Protein AF-K1TKN2-F1 (afdb_monomer_lite)

Structure (mmCIF, N/CA/C/O backbone):
data_AF-K1TKN2-F1
#
_entry.id   AF-K1TKN2-F1
#
loop_
_atom_site.group_PDB
_atom_site.id
_atom_site.type_symbol
_atom_site.label_atom_id
_atom_site.label_alt_id
_atom_site.label_comp_id
_atom_site.label_asym_id
_atom_site.label_entity_id
_atom_site.label_seq_id
_atom_site.pdbx_PDB_ins_code
_atom_site.Cartn_x
_atom_site.Cartn_y
_atom_site.Cartn_z
_atom_site.occupancy
_atom_site.B_iso_or_equiv
_atom_site.auth_seq_id
_atom_site.auth_comp_id
_atom_site.auth_asym_id
_atom_site.auth_atom_id
_atom_site.pdbx_PDB_model_num
ATOM 1 N N . PRO A 1 1 ? -56.686 16.208 66.090 1.00 61.53 1 PRO A N 1
ATOM 2 C CA . PRO A 1 1 ? -55.422 15.540 66.493 1.00 61.53 1 PRO A CA 1
ATOM 3 C C . PRO A 1 1 ? -54.968 14.486 65.478 1.00 61.53 1 PRO A C 1
ATOM 5 O O . PRO A 1 1 ? -53.789 14.459 65.157 1.00 61.53 1 PRO A O 1
ATOM 8 N N . ASP A 1 2 ? -55.899 13.699 64.924 1.00 61.03 2 ASP A N 1
ATOM 9 C CA . ASP A 1 2 ? -55.578 12.602 63.990 1.00 61.03 2 ASP A CA 1
ATOM 10 C C . ASP A 1 2 ? -55.037 13.052 62.621 1.00 61.03 2 ASP A C 1
ATOM 12 O O . ASP A 1 2 ? -54.181 12.380 62.057 1.00 61.03 2 ASP A O 1
ATOM 16 N N . TYR A 1 3 ? -55.431 14.235 62.135 1.00 66.44 3 TYR A N 1
ATOM 17 C CA . TYR A 1 3 ? -54.947 14.789 60.859 1.00 66.44 3 TYR A CA 1
ATOM 18 C C . TYR A 1 3 ? -53.420 14.979 60.816 1.00 66.44 3 TYR A C 1
ATOM 20 O O . TYR A 1 3 ? -52.796 14.773 59.785 1.00 66.44 3 TYR A O 1
ATOM 28 N N . ILE A 1 4 ? -52.796 15.314 61.952 1.00 65.19 4 ILE A N 1
ATOM 29 C CA . ILE A 1 4 ? -51.336 15.502 62.038 1.00 65.19 4 ILE A CA 1
ATOM 30 C C . ILE A 1 4 ? -50.602 14.152 61.955 1.00 65.19 4 ILE A C 1
ATOM 32 O O . ILE A 1 4 ? -49.463 14.087 61.503 1.00 65.19 4 ILE A O 1
ATOM 36 N N . ILE A 1 5 ? -51.253 13.063 62.374 1.00 68.69 5 ILE A N 1
ATOM 37 C CA . ILE A 1 5 ? -50.668 11.719 62.388 1.00 68.69 5 ILE A CA 1
ATOM 38 C C . ILE A 1 5 ? -50.744 11.078 60.993 1.00 68.69 5 ILE A C 1
ATOM 40 O O . ILE A 1 5 ? -49.803 10.393 60.596 1.00 68.69 5 ILE A O 1
ATOM 44 N N . GLU A 1 6 ? -51.821 11.312 60.237 1.00 70.62 6 GLU A N 1
ATOM 45 C CA . GLU A 1 6 ? -51.927 10.865 58.837 1.00 70.62 6 GLU A CA 1
ATOM 46 C C . GLU A 1 6 ? -50.955 11.603 57.911 1.00 70.62 6 GLU A C 1
ATOM 48 O O . GLU A 1 6 ? -50.269 10.962 57.115 1.00 70.62 6 GLU A O 1
ATOM 53 N N . ASP A 1 7 ? -50.836 12.923 58.063 1.00 70.75 7 ASP A N 1
ATOM 54 C CA . ASP A 1 7 ? -49.939 13.751 57.251 1.00 70.75 7 ASP A CA 1
ATOM 55 C C . ASP A 1 7 ? -48.469 13.342 57.465 1.00 70.75 7 ASP A C 1
ATOM 57 O O . ASP A 1 7 ? -47.728 13.103 56.510 1.00 70.75 7 ASP A O 1
ATOM 61 N N . ALA A 1 8 ? -48.084 13.115 58.729 1.00 69.06 8 ALA A N 1
ATOM 62 C CA . ALA A 1 8 ? -46.763 12.607 59.093 1.00 69.06 8 ALA A CA 1
ATOM 63 C C . ALA A 1 8 ? -46.489 11.190 58.556 1.00 69.06 8 ALA A C 1
ATOM 65 O O . ALA A 1 8 ? -45.356 10.888 58.194 1.00 69.06 8 ALA A O 1
ATOM 66 N N . LYS A 1 9 ? -47.505 10.320 58.470 1.00 68.62 9 LYS A N 1
ATOM 67 C CA . LYS A 1 9 ? -47.361 8.989 57.858 1.00 68.62 9 LYS A CA 1
ATOM 68 C C . LYS A 1 9 ? -47.109 9.070 56.354 1.00 68.62 9 LYS A C 1
ATOM 70 O O . LYS A 1 9 ? -46.246 8.353 55.863 1.00 68.62 9 LYS A O 1
ATOM 75 N N . SER A 1 10 ? -47.825 9.946 55.646 1.00 71.88 10 SER A N 1
ATOM 76 C CA . SER A 1 10 ? -47.673 10.089 54.192 1.00 71.88 10 SER A CA 1
ATOM 77 C C . SER A 1 10 ? -46.299 10.641 53.797 1.00 71.88 10 SER A C 1
ATOM 79 O O . SER A 1 10 ? -45.695 10.164 52.840 1.00 71.88 10 SER A O 1
ATOM 81 N N . HIS A 1 11 ? -45.768 11.583 54.585 1.00 69.50 11 HIS A N 1
ATOM 82 C CA . HIS A 1 11 ? -44.435 12.143 54.377 1.00 69.50 11 HIS A CA 1
ATOM 83 C C . HIS A 1 11 ? -43.318 11.133 54.667 1.00 69.50 11 HIS A C 1
ATOM 85 O O . HIS A 1 11 ? -42.327 11.087 53.945 1.00 69.50 11 HIS A O 1
ATOM 91 N N . ILE A 1 12 ? -43.493 10.278 55.680 1.00 69.88 12 ILE A N 1
ATOM 92 C CA . ILE A 1 12 ? -42.533 9.206 55.973 1.00 69.88 12 ILE A CA 1
ATOM 93 C C . ILE A 1 12 ? -42.505 8.164 54.846 1.00 69.88 12 ILE A C 1
ATOM 95 O O . ILE A 1 12 ? -41.420 7.727 54.474 1.00 69.88 12 ILE A O 1
ATOM 99 N N . ASP A 1 13 ? -43.655 7.792 54.275 1.00 72.88 13 ASP A N 1
ATOM 100 C CA . ASP A 1 13 ? -43.698 6.871 53.129 1.00 72.88 13 ASP A CA 1
ATOM 101 C C . ASP A 1 13 ? -43.051 7.486 51.873 1.00 72.88 13 ASP A C 1
ATOM 103 O O . ASP A 1 13 ? -42.296 6.796 51.186 1.00 72.88 13 ASP A O 1
ATOM 107 N N . SER A 1 14 ? -43.258 8.784 51.601 1.00 75.50 14 SER A N 1
ATOM 108 C CA . SER A 1 14 ? -42.642 9.445 50.438 1.00 75.50 14 SER A CA 1
ATOM 109 C C . SER A 1 14 ? -41.122 9.565 50.544 1.00 75.50 14 SER A C 1
ATOM 111 O O . SER A 1 14 ? -40.418 9.393 49.551 1.00 75.50 14 SER A O 1
ATOM 113 N N . ASP A 1 15 ? -40.601 9.851 51.739 1.00 75.31 15 ASP A N 1
ATOM 114 C CA . ASP A 1 15 ? -39.156 9.963 51.966 1.00 75.31 15 ASP A CA 1
ATOM 115 C C . ASP A 1 15 ? -38.463 8.595 51.838 1.00 75.31 15 ASP A C 1
ATOM 117 O O . ASP A 1 15 ? -37.335 8.500 51.348 1.00 75.31 15 ASP A O 1
ATOM 121 N N . ASN A 1 16 ? -39.155 7.522 52.229 1.00 76.75 16 ASN A N 1
ATOM 122 C CA . ASN A 1 16 ? -38.663 6.155 52.086 1.00 76.75 16 ASN A CA 1
ATOM 123 C C . ASN A 1 16 ? -38.612 5.723 50.609 1.00 76.75 16 ASN A C 1
ATOM 125 O O . ASN A 1 16 ? -37.642 5.101 50.183 1.00 76.75 16 ASN A O 1
ATOM 129 N N . GLU A 1 17 ? -39.618 6.095 49.814 1.00 78.75 17 GLU A N 1
ATOM 130 C CA . GLU A 1 17 ? -39.660 5.818 48.372 1.00 78.75 17 GLU A CA 1
ATOM 131 C C . GLU A 1 17 ? -38.524 6.541 47.623 1.00 78.75 17 GLU A C 1
ATOM 133 O O . GLU A 1 17 ? -37.816 5.932 46.821 1.00 78.75 17 GLU A O 1
ATOM 138 N N . GLN A 1 18 ? -38.253 7.806 47.970 1.00 82.38 18 GLN A N 1
ATOM 139 C CA . GLN A 1 18 ? -37.122 8.559 47.411 1.00 82.38 18 GLN A CA 1
ATOM 140 C C . GLN A 1 18 ? -35.762 7.948 47.770 1.00 82.38 18 GLN A C 1
ATOM 142 O O . GLN A 1 18 ? -34.833 7.977 46.958 1.00 82.38 18 GLN A O 1
ATOM 147 N N . PHE A 1 19 ? -35.620 7.394 48.975 1.00 84.31 19 PHE A N 1
ATOM 148 C CA . PHE A 1 19 ? -34.383 6.735 49.389 1.00 84.31 19 PHE A CA 1
ATOM 149 C C . PHE A 1 19 ? -34.128 5.449 48.593 1.00 84.31 19 PHE A C 1
ATOM 151 O O . PHE A 1 19 ? -33.010 5.231 48.120 1.00 84.31 19 PHE A O 1
ATOM 158 N N . GLU A 1 20 ? -35.162 4.631 48.390 1.00 85.81 20 GLU A N 1
ATOM 159 C CA . GLU A 1 20 ? -35.086 3.416 47.573 1.00 85.81 20 GLU A CA 1
ATOM 160 C C . GLU A 1 20 ? -34.768 3.730 46.102 1.00 85.81 20 GLU A C 1
ATOM 162 O O . GLU A 1 20 ? -33.958 3.035 45.482 1.00 85.81 20 GLU A O 1
ATOM 167 N N . ASP A 1 21 ? -35.317 4.817 45.553 1.00 87.75 21 ASP A N 1
ATOM 168 C CA . ASP A 1 21 ? -35.015 5.267 44.190 1.00 87.75 21 ASP A CA 1
ATOM 169 C C . ASP A 1 21 ? -33.539 5.645 44.012 1.00 87.75 21 ASP A C 1
ATOM 171 O O . ASP A 1 21 ? -32.894 5.205 43.051 1.00 87.75 21 ASP A O 1
ATOM 175 N N . VAL A 1 22 ? -32.974 6.398 44.961 1.00 90.06 22 VAL A N 1
ATOM 176 C CA . VAL A 1 22 ? -31.548 6.765 44.957 1.00 90.06 22 VAL A CA 1
ATOM 177 C C . VAL A 1 22 ? -30.671 5.523 45.109 1.00 90.06 22 VAL A C 1
ATOM 179 O O . VAL A 1 22 ? -29.671 5.379 44.400 1.00 90.06 22 VAL A O 1
ATOM 182 N N . LEU A 1 23 ? -31.047 4.592 45.988 1.00 90.56 23 LEU A N 1
ATOM 183 C CA . LEU A 1 23 ? -30.315 3.343 46.187 1.00 90.56 23 LEU A CA 1
ATOM 184 C C . LEU A 1 23 ? -30.322 2.483 44.913 1.00 90.56 23 LEU A C 1
ATOM 186 O O . LEU A 1 23 ? -29.286 1.960 44.496 1.00 90.56 23 LEU A O 1
ATOM 190 N N . SER A 1 24 ? -31.479 2.395 44.253 1.00 92.31 24 SER A N 1
ATOM 191 C CA . SER A 1 24 ? -31.660 1.694 42.983 1.00 92.31 24 SER A CA 1
ATOM 192 C C . SER A 1 24 ? -30.841 2.334 41.862 1.00 92.31 24 SER A C 1
ATOM 194 O O . SER A 1 24 ? -30.243 1.635 41.042 1.00 92.31 24 SER A O 1
ATOM 196 N N . GLU A 1 25 ? -30.764 3.665 41.818 1.00 93.12 25 GLU A N 1
ATOM 197 C CA . GLU A 1 25 ? -29.956 4.379 40.835 1.00 93.12 25 GLU A CA 1
ATOM 198 C C . GLU A 1 25 ? -28.455 4.161 41.043 1.00 93.12 25 GLU A C 1
ATOM 200 O O . GLU A 1 25 ? -27.750 3.889 40.071 1.00 93.12 25 GLU A O 1
ATOM 205 N N . ILE A 1 26 ? -27.974 4.181 42.288 1.00 94.06 26 ILE A N 1
ATOM 206 C CA . ILE A 1 26 ? -26.568 3.896 42.608 1.00 94.06 26 ILE A CA 1
ATOM 207 C C . ILE A 1 26 ? -26.201 2.463 42.213 1.00 94.06 26 ILE A C 1
ATOM 209 O O . ILE A 1 26 ? -25.150 2.247 41.607 1.00 94.06 26 ILE A O 1
ATOM 213 N N . GLU A 1 27 ? -27.062 1.485 42.495 1.00 93.44 27 GLU A N 1
ATOM 214 C CA . GLU A 1 27 ? -26.805 0.093 42.117 1.00 93.44 27 GLU A CA 1
ATOM 215 C C . GLU A 1 27 ? -26.809 -0.082 40.591 1.00 93.44 27 GLU A C 1
ATOM 217 O O . GLU A 1 27 ? -25.906 -0.705 40.027 1.00 93.44 27 GLU A O 1
ATOM 222 N N . ARG A 1 28 ? -27.758 0.552 39.886 1.00 94.94 28 ARG A N 1
ATOM 223 C CA . ARG A 1 28 ? -27.767 0.589 38.414 1.00 94.94 28 ARG A CA 1
ATOM 224 C C . ARG A 1 28 ? -26.484 1.203 37.857 1.00 94.94 28 ARG A C 1
ATOM 226 O O . ARG A 1 28 ? -25.890 0.632 36.941 1.00 94.94 28 ARG A O 1
ATOM 233 N N . GLN A 1 29 ? -26.036 2.331 38.408 1.00 95.31 29 GLN A N 1
ATOM 234 C CA . GLN A 1 29 ? -24.795 2.988 37.997 1.00 95.31 29 GLN A CA 1
ATOM 235 C C . GLN A 1 29 ? -23.573 2.112 38.276 1.00 95.31 29 GLN A C 1
ATOM 237 O O . GLN A 1 29 ? -22.703 2.000 37.416 1.00 95.31 29 GLN A O 1
ATOM 242 N N . ARG A 1 30 ? -23.515 1.438 39.429 1.00 95.94 30 ARG A N 1
ATOM 243 C CA . ARG A 1 30 ? -22.426 0.518 39.774 1.00 95.94 30 ARG A CA 1
ATOM 244 C C . ARG A 1 30 ? -22.320 -0.624 38.767 1.00 95.94 30 ARG A C 1
ATOM 246 O O . ARG A 1 30 ? -21.237 -0.851 38.231 1.00 95.94 30 ARG A O 1
ATOM 253 N N . ILE A 1 31 ? -23.437 -1.290 38.473 1.00 95.69 31 ILE A N 1
ATOM 254 C CA . ILE A 1 31 ? -23.494 -2.382 37.490 1.00 95.69 31 ILE A CA 1
ATOM 255 C C . ILE A 1 31 ? -23.092 -1.874 36.099 1.00 95.69 31 ILE A C 1
ATOM 257 O O . ILE A 1 31 ? -22.377 -2.563 35.369 1.00 95.69 31 ILE A O 1
ATOM 261 N N . GLN A 1 32 ? -23.529 -0.670 35.722 1.00 96.50 32 GLN A N 1
ATOM 262 C CA . GLN A 1 32 ? -23.166 -0.071 34.441 1.00 96.50 32 GLN A CA 1
ATOM 263 C C . GLN A 1 32 ? -21.663 0.216 34.358 1.00 96.50 32 GLN A C 1
ATOM 265 O O . GLN A 1 32 ? -21.030 -0.155 33.374 1.00 96.50 32 GLN A O 1
ATOM 270 N N . ILE A 1 33 ? -21.075 0.799 35.405 1.00 96.44 33 ILE A N 1
ATOM 271 C CA . ILE A 1 33 ? -19.637 1.080 35.475 1.00 96.44 33 ILE A CA 1
ATOM 272 C C . ILE A 1 33 ? -18.827 -0.213 35.369 1.00 96.44 33 ILE A C 1
ATOM 274 O O . ILE A 1 33 ? -17.816 -0.237 34.672 1.00 96.44 33 ILE A O 1
ATOM 278 N N . GLU A 1 34 ? -19.257 -1.292 36.021 1.00 95.50 34 GLU A N 1
ATOM 279 C CA . GLU A 1 34 ? -18.574 -2.588 35.947 1.00 95.50 34 GLU A CA 1
ATOM 280 C C . GLU A 1 34 ? -18.580 -3.153 34.518 1.00 95.50 34 GLU A C 1
ATOM 282 O O . GLU A 1 34 ? -17.531 -3.534 33.990 1.00 95.50 34 GLU A O 1
ATOM 287 N N . LYS A 1 35 ? -19.736 -3.108 33.842 1.00 96.62 35 LYS A N 1
ATOM 288 C CA . LYS A 1 35 ? -19.863 -3.511 32.430 1.00 96.62 35 LYS A CA 1
ATOM 289 C C . LYS A 1 35 ? -19.042 -2.629 31.495 1.00 96.62 35 LYS A C 1
ATOM 291 O O . LYS A 1 35 ? -18.411 -3.128 30.559 1.00 96.62 35 LYS A O 1
ATOM 296 N N . ASP A 1 36 ? -19.029 -1.324 31.740 1.00 96.12 36 ASP A N 1
ATOM 297 C CA . ASP A 1 36 ? -18.254 -0.373 30.949 1.00 96.12 36 ASP A CA 1
ATOM 298 C C . ASP A 1 36 ? -16.753 -0.620 31.132 1.00 96.12 36 ASP A C 1
ATOM 300 O O . ASP A 1 36 ? -16.004 -0.605 30.156 1.00 96.12 36 ASP A O 1
ATOM 304 N N . GLN A 1 37 ? -16.298 -0.922 32.351 1.00 96.50 37 GLN A N 1
ATOM 305 C CA . GLN A 1 37 ? -14.903 -1.271 32.624 1.00 96.50 37 GLN A CA 1
ATOM 306 C C . GLN A 1 37 ? -14.476 -2.548 31.896 1.00 96.50 37 GLN A C 1
ATOM 308 O O . GLN A 1 37 ? -13.406 -2.560 31.278 1.00 96.50 37 GLN A O 1
ATOM 313 N N . GLU A 1 38 ? -15.306 -3.592 31.913 1.00 95.94 38 GLU A N 1
ATOM 314 C CA . GLU A 1 38 ? -15.051 -4.828 31.166 1.00 95.94 38 GLU A CA 1
ATOM 315 C C . GLU A 1 38 ? -14.964 -4.550 29.658 1.00 95.94 38 GLU A C 1
ATOM 317 O O . GLU A 1 38 ? -13.996 -4.927 28.990 1.00 95.94 38 GLU A O 1
ATOM 322 N N . THR A 1 39 ? -15.921 -3.788 29.132 1.00 96.44 39 THR A N 1
ATOM 323 C CA . THR A 1 39 ? -15.976 -3.407 27.717 1.00 96.44 39 THR A CA 1
ATOM 324 C C . THR A 1 39 ? -14.751 -2.580 27.306 1.00 96.44 39 THR A C 1
ATOM 326 O O . THR A 1 39 ? -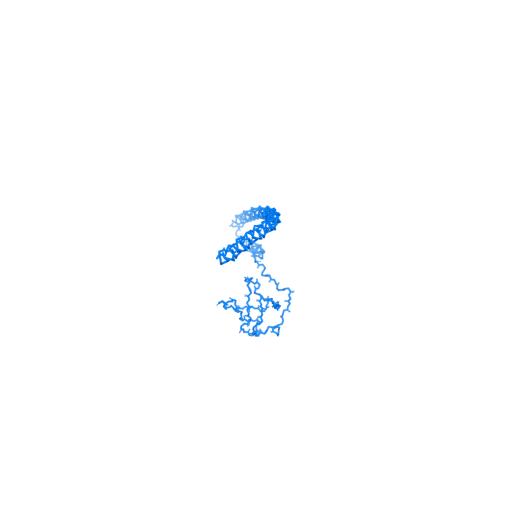14.122 -2.843 26.277 1.00 96.44 39 THR A O 1
ATOM 329 N N . ILE A 1 40 ? -14.338 -1.619 28.136 1.00 96.81 40 ILE A N 1
ATOM 330 C CA . ILE A 1 40 ? -13.132 -0.808 27.925 1.00 96.81 40 ILE A CA 1
ATOM 331 C C . ILE A 1 40 ? -11.877 -1.684 27.947 1.00 96.81 40 ILE A C 1
ATOM 333 O O . ILE A 1 40 ? -10.970 -1.462 27.142 1.00 96.81 40 ILE A O 1
ATOM 337 N N . ALA A 1 41 ? -11.792 -2.670 28.842 1.00 96.62 41 ALA A N 1
ATOM 338 C CA . ALA A 1 41 ? -10.653 -3.581 28.906 1.00 96.62 41 ALA A CA 1
ATOM 339 C C . ALA A 1 41 ? -10.533 -4.417 27.622 1.00 96.62 41 ALA A C 1
ATOM 341 O O . ALA A 1 41 ? -9.444 -4.510 27.041 1.00 96.62 41 ALA A O 1
ATOM 342 N N . VAL A 1 42 ?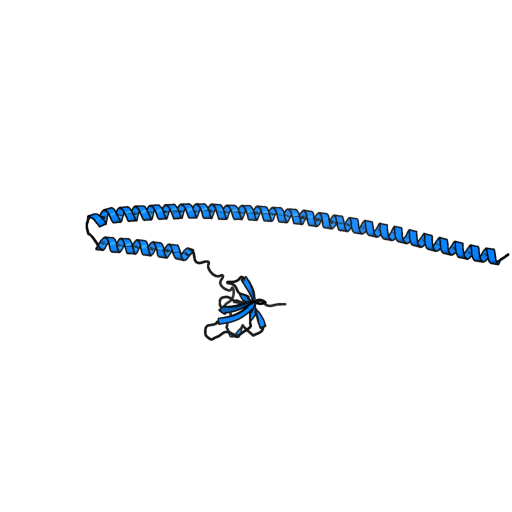 -11.657 -4.943 27.127 1.00 96.94 42 VAL A N 1
ATOM 343 C CA . VAL A 1 42 ? -11.724 -5.674 25.856 1.00 96.94 42 VAL A CA 1
ATOM 344 C C . VAL A 1 42 ? -11.300 -4.775 24.693 1.00 96.94 42 VAL A C 1
ATOM 346 O O . VAL A 1 42 ? -10.407 -5.150 23.928 1.00 96.94 42 VAL A O 1
ATOM 349 N N . TYR A 1 43 ? -11.846 -3.562 24.585 1.00 96.75 43 TYR A N 1
ATOM 350 C CA . TYR A 1 43 ? -11.470 -2.636 23.515 1.00 96.75 43 TYR A CA 1
ATOM 351 C C . TYR A 1 43 ? -10.004 -2.210 23.583 1.00 96.75 43 TYR A C 1
ATOM 353 O O . TYR A 1 43 ? -9.333 -2.178 22.552 1.00 96.75 43 TYR A O 1
ATOM 361 N N . LYS A 1 44 ? -9.454 -1.952 24.774 1.00 97.25 44 LYS A N 1
ATOM 362 C CA . LYS A 1 44 ? -8.020 -1.660 24.936 1.00 97.25 44 LYS A CA 1
ATOM 363 C C . LYS A 1 44 ? -7.151 -2.813 24.437 1.00 97.25 44 LYS A C 1
ATOM 365 O O . LYS A 1 44 ? -6.148 -2.566 23.767 1.00 97.25 44 LYS A O 1
ATOM 370 N N . SER A 1 45 ? -7.536 -4.055 24.729 1.00 96.38 45 SER A N 1
ATOM 371 C CA . SER A 1 45 ? -6.840 -5.245 24.230 1.00 96.38 45 SER A CA 1
ATOM 372 C C . SER A 1 45 ? -6.901 -5.336 22.702 1.00 96.38 45 SER A C 1
ATOM 374 O O . SER A 1 45 ? -5.868 -5.489 22.049 1.00 96.38 45 SER A O 1
ATOM 376 N N . GLN A 1 46 ? -8.084 -5.140 22.113 1.00 96.56 46 GLN A N 1
ATOM 377 C CA . GLN A 1 46 ? -8.266 -5.149 20.659 1.00 96.56 46 GLN A CA 1
ATOM 378 C C . GLN A 1 46 ? -7.450 -4.053 19.966 1.00 96.56 46 GLN A C 1
ATOM 380 O O . GLN A 1 46 ? -6.752 -4.334 18.995 1.00 96.56 46 GLN A O 1
ATOM 385 N N . ILE A 1 47 ? -7.463 -2.825 20.495 1.00 97.00 47 ILE A N 1
ATOM 386 C CA . ILE A 1 47 ? -6.677 -1.701 19.967 1.00 97.00 47 ILE A CA 1
ATOM 387 C C . ILE A 1 47 ? -5.181 -2.009 20.039 1.00 97.00 47 ILE A C 1
ATOM 389 O O . ILE A 1 47 ? -4.449 -1.730 19.091 1.00 97.00 47 ILE A O 1
ATOM 393 N N . LYS A 1 48 ? -4.710 -2.607 21.138 1.00 96.88 48 LYS A N 1
ATOM 394 C CA . LYS A 1 48 ? -3.301 -2.985 21.293 1.00 96.88 48 LYS A CA 1
ATOM 395 C C . LYS A 1 48 ? -2.880 -4.027 20.256 1.00 96.88 48 LYS A C 1
ATOM 397 O O . LYS A 1 48 ? -1.821 -3.873 19.648 1.00 96.88 48 LYS A O 1
ATOM 402 N N . SER A 1 49 ? -3.704 -5.048 20.031 1.00 96.38 49 SER A N 1
ATOM 403 C CA . SER A 1 49 ? -3.462 -6.071 19.006 1.00 96.38 49 SER A CA 1
ATOM 404 C C . SER A 1 49 ? -3.483 -5.472 17.600 1.00 96.38 49 SER A C 1
ATOM 406 O O . SER A 1 49 ? -2.542 -5.668 16.837 1.00 96.38 49 SER A O 1
ATOM 408 N N . LEU A 1 50 ? -4.485 -4.645 17.291 1.00 96.56 50 LEU A N 1
ATOM 409 C CA . LEU A 1 50 ? -4.605 -3.984 15.993 1.00 96.56 50 LEU A CA 1
ATOM 410 C C . LEU A 1 50 ? -3.418 -3.055 15.709 1.00 96.56 50 LEU A C 1
ATOM 412 O O . LEU A 1 50 ? -2.888 -3.049 14.600 1.00 96.56 50 LEU A O 1
ATOM 416 N N . LYS A 1 51 ? -2.970 -2.295 16.715 1.00 97.25 51 LYS A N 1
ATOM 417 C CA . LYS A 1 51 ? -1.791 -1.429 16.606 1.00 97.25 51 LYS A CA 1
ATOM 418 C C . LYS A 1 51 ? -0.534 -2.244 16.305 1.00 97.25 51 LYS A C 1
ATOM 420 O O . LYS A 1 51 ? 0.212 -1.880 15.402 1.00 97.25 51 LYS A O 1
ATOM 425 N N . ARG A 1 52 ? -0.337 -3.369 16.999 1.00 96.94 52 ARG A N 1
ATOM 426 C CA . ARG A 1 52 ? 0.792 -4.278 16.753 1.00 96.94 52 ARG A CA 1
ATOM 427 C C . ARG A 1 52 ? 0.766 -4.842 15.330 1.00 96.94 52 ARG A C 1
ATOM 429 O O . ARG A 1 52 ? 1.790 -4.843 14.653 1.00 96.94 52 ARG A O 1
ATOM 436 N N . ASP A 1 53 ? -0.395 -5.283 14.858 1.00 96.12 53 ASP A N 1
ATOM 437 C CA . ASP A 1 53 ? -0.546 -5.805 13.497 1.00 96.12 53 ASP A CA 1
ATOM 438 C C . ASP A 1 53 ? -0.284 -4.730 12.440 1.00 96.12 53 ASP A C 1
ATOM 440 O O . ASP A 1 53 ? 0.315 -5.004 11.396 1.00 96.12 53 ASP A O 1
ATOM 444 N N . TYR A 1 54 ? -0.718 -3.499 12.708 1.00 96.75 54 TYR A N 1
ATOM 445 C CA . TYR A 1 54 ? -0.469 -2.358 11.840 1.00 96.75 54 TYR A CA 1
ATOM 446 C C . TYR A 1 54 ? 1.020 -2.006 11.769 1.00 96.75 54 TYR A C 1
ATOM 448 O O . TYR A 1 54 ? 1.548 -1.811 10.673 1.00 96.75 54 TYR A O 1
ATOM 456 N N . GLU A 1 55 ? 1.712 -1.972 12.908 1.00 96.25 55 GLU A N 1
ATOM 457 C CA . GLU A 1 55 ? 3.158 -1.733 12.978 1.00 96.25 55 GLU A CA 1
ATOM 458 C C . GLU A 1 55 ? 3.927 -2.802 12.190 1.00 96.25 55 GLU A C 1
ATOM 460 O O . GLU A 1 55 ? 4.709 -2.459 11.305 1.00 96.25 55 GLU A O 1
ATOM 465 N N . LEU A 1 56 ? 3.610 -4.087 12.391 1.00 96.62 56 LEU A N 1
ATOM 466 C CA . LEU A 1 56 ? 4.232 -5.197 11.657 1.00 96.62 56 LEU A CA 1
ATOM 467 C C . LEU A 1 56 ? 3.976 -5.135 10.145 1.00 96.62 56 LEU A C 1
ATOM 469 O O . LEU A 1 56 ? 4.861 -5.438 9.342 1.00 96.62 56 LEU A O 1
ATOM 473 N N . LYS A 1 57 ? 2.760 -4.769 9.721 1.00 95.56 57 LYS A N 1
ATOM 474 C CA . LYS A 1 57 ? 2.448 -4.584 8.294 1.00 95.56 57 LYS A CA 1
ATOM 475 C C . LYS A 1 57 ? 3.209 -3.401 7.707 1.00 95.56 57 LYS A C 1
ATOM 477 O O . LYS A 1 57 ? 3.698 -3.503 6.586 1.00 95.56 57 LYS A O 1
ATOM 482 N N . THR A 1 58 ? 3.315 -2.307 8.455 1.00 95.00 58 THR A N 1
ATOM 483 C CA . THR A 1 58 ? 4.030 -1.098 8.031 1.00 95.00 58 THR A CA 1
ATOM 484 C C . THR A 1 58 ? 5.521 -1.374 7.877 1.00 95.00 58 THR A C 1
ATOM 486 O O . THR A 1 58 ? 6.105 -1.013 6.860 1.00 95.00 58 THR A O 1
ATOM 489 N N . GLU A 1 59 ? 6.124 -2.084 8.828 1.00 96.12 59 GLU A N 1
ATOM 490 C CA . GLU A 1 59 ? 7.524 -2.506 8.766 1.00 96.12 59 GLU A CA 1
ATOM 491 C C . GLU A 1 59 ? 7.790 -3.381 7.534 1.00 96.12 59 GLU A C 1
ATOM 493 O O . GLU A 1 59 ? 8.655 -3.057 6.721 1.00 96.12 59 GLU A O 1
ATOM 498 N N . LYS A 1 60 ? 6.966 -4.412 7.302 1.00 95.62 60 LYS A N 1
ATOM 499 C CA . LYS A 1 60 ? 7.076 -5.265 6.105 1.00 95.62 60 LYS A CA 1
ATOM 500 C C . LYS A 1 60 ? 6.923 -4.486 4.800 1.00 95.62 60 LYS A C 1
ATOM 502 O O . LYS A 1 60 ? 7.630 -4.771 3.835 1.00 95.62 60 LYS A O 1
ATOM 507 N N . LEU A 1 61 ? 6.000 -3.524 4.747 1.00 94.94 61 LEU A N 1
ATOM 508 C CA . LEU A 1 61 ? 5.818 -2.671 3.571 1.00 94.94 61 LEU A CA 1
ATOM 509 C C . LEU A 1 61 ? 7.042 -1.791 3.320 1.00 94.94 61 LEU A C 1
ATOM 511 O O . LEU A 1 61 ? 7.455 -1.657 2.169 1.00 94.94 61 LEU A O 1
ATOM 515 N N . ASN A 1 62 ? 7.636 -1.230 4.371 1.00 93.69 62 ASN A N 1
ATOM 516 C CA . ASN A 1 62 ? 8.853 -0.431 4.259 1.00 93.69 62 ASN A CA 1
ATOM 517 C C . ASN A 1 62 ? 10.032 -1.285 3.781 1.00 93.69 62 ASN A C 1
ATOM 519 O O . ASN A 1 62 ? 10.686 -0.913 2.812 1.00 93.69 62 ASN A O 1
ATOM 523 N N . GLU A 1 63 ? 10.234 -2.480 4.343 1.00 95.56 63 GLU A N 1
ATOM 524 C CA . GLU A 1 63 ? 11.271 -3.404 3.867 1.00 95.56 63 GLU A CA 1
ATOM 525 C C . GLU A 1 63 ? 11.089 -3.786 2.392 1.00 95.56 63 GLU A C 1
ATOM 527 O O . GLU A 1 63 ? 12.052 -3.845 1.626 1.00 95.56 63 GLU A O 1
ATOM 532 N N . GLN A 1 64 ? 9.853 -4.071 1.970 1.00 93.50 64 GLN A N 1
ATOM 533 C CA . GLN A 1 64 ? 9.553 -4.387 0.573 1.00 93.50 64 GLN A CA 1
ATOM 534 C C . GLN A 1 64 ? 9.799 -3.186 -0.338 1.00 93.50 64 GLN A C 1
ATOM 536 O O . GLN A 1 64 ? 10.380 -3.342 -1.413 1.00 93.50 64 GLN A O 1
ATOM 541 N N . ARG A 1 65 ? 9.389 -1.991 0.096 1.00 93.81 65 ARG A N 1
ATOM 542 C CA . ARG A 1 65 ? 9.627 -0.739 -0.622 1.00 93.81 65 ARG A CA 1
ATOM 543 C C . ARG A 1 65 ? 11.121 -0.501 -0.809 1.00 93.81 65 ARG A C 1
ATOM 545 O O . ARG A 1 65 ? 11.541 -0.235 -1.932 1.00 93.81 65 ARG A O 1
ATOM 552 N N . ASP A 1 66 ? 11.916 -0.657 0.241 1.00 93.12 66 ASP A N 1
ATOM 553 C CA . ASP A 1 66 ? 13.362 -0.453 0.183 1.00 93.12 66 ASP A CA 1
ATOM 554 C C . ASP A 1 66 ? 14.048 -1.495 -0.701 1.00 93.12 66 ASP A C 1
ATOM 556 O O . ASP A 1 66 ? 14.900 -1.142 -1.515 1.00 93.12 66 ASP A O 1
ATOM 560 N N . LYS A 1 67 ? 13.625 -2.765 -0.646 1.00 94.81 67 LYS A N 1
ATOM 561 C CA . LYS A 1 67 ? 14.111 -3.809 -1.566 1.00 94.81 67 LYS A CA 1
ATOM 562 C C . LYS A 1 67 ? 13.813 -3.473 -3.025 1.00 94.81 67 LYS A C 1
ATOM 564 O O . LYS A 1 67 ? 14.696 -3.610 -3.867 1.00 94.81 67 LYS A O 1
ATOM 569 N N . ILE A 1 68 ? 12.596 -3.017 -3.333 1.00 92.00 68 ILE A N 1
ATOM 570 C CA . ILE A 1 68 ? 12.216 -2.615 -4.695 1.00 92.00 68 ILE A CA 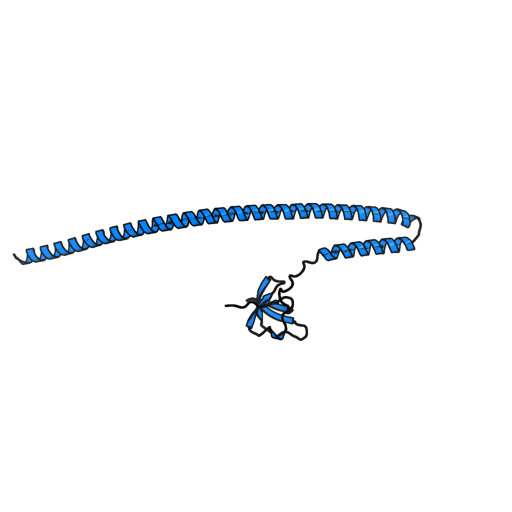1
ATOM 571 C C . ILE A 1 68 ? 13.033 -1.401 -5.142 1.00 92.00 68 ILE A C 1
ATOM 573 O O . ILE A 1 68 ? 13.541 -1.395 -6.259 1.00 92.00 68 ILE A O 1
ATOM 577 N N . LEU A 1 69 ? 13.195 -0.393 -4.281 1.00 91.50 69 LEU A N 1
ATOM 578 C CA . LEU A 1 69 ? 13.976 0.804 -4.595 1.00 91.50 69 LEU A CA 1
ATOM 579 C C . LEU A 1 69 ? 15.454 0.482 -4.821 1.00 91.50 69 LEU A C 1
ATOM 581 O O . LEU A 1 69 ? 16.045 1.005 -5.762 1.00 91.50 69 LEU A O 1
ATOM 585 N N . ASN A 1 70 ? 16.047 -0.381 -3.999 1.00 93.06 70 ASN A N 1
ATOM 586 C CA . ASN A 1 70 ? 17.437 -0.794 -4.164 1.00 93.06 70 ASN A CA 1
ATOM 587 C C . ASN A 1 70 ? 17.623 -1.609 -5.443 1.00 93.06 70 ASN A C 1
ATOM 589 O O . ASN A 1 70 ? 18.503 -1.282 -6.231 1.00 93.06 70 ASN A O 1
ATOM 593 N N . LYS A 1 71 ? 16.732 -2.566 -5.721 1.00 93.06 71 LYS A N 1
ATOM 594 C CA . LYS A 1 71 ? 16.764 -3.325 -6.975 1.00 93.06 71 LYS A CA 1
ATOM 595 C C . LYS A 1 71 ? 16.605 -2.422 -8.200 1.00 93.06 71 LYS A C 1
ATOM 597 O O . LYS A 1 71 ? 17.345 -2.559 -9.163 1.00 93.06 71 LYS A O 1
ATOM 602 N N . ALA A 1 72 ? 15.688 -1.457 -8.151 1.00 89.94 72 ALA A N 1
ATOM 603 C CA . ALA A 1 72 ? 15.507 -0.492 -9.232 1.00 89.94 72 ALA A CA 1
ATOM 604 C C . ALA A 1 72 ? 16.743 0.403 -9.427 1.00 89.94 72 ALA A C 1
ATOM 606 O O . ALA A 1 72 ? 17.071 0.752 -10.557 1.00 89.94 72 ALA A O 1
ATOM 607 N N . ARG A 1 73 ? 17.444 0.776 -8.346 1.00 89.88 73 ARG A N 1
ATOM 608 C CA . ARG A 1 73 ? 18.716 1.513 -8.429 1.00 89.88 73 ARG A CA 1
ATOM 609 C C . ARG A 1 73 ? 19.824 0.663 -9.043 1.00 89.88 73 ARG A C 1
ATOM 611 O O . ARG A 1 73 ? 20.545 1.182 -9.886 1.00 89.88 73 ARG A O 1
ATOM 618 N N . GLU A 1 74 ? 19.947 -0.602 -8.649 1.00 91.69 74 GLU A N 1
ATOM 619 C CA . GLU A 1 74 ? 20.905 -1.545 -9.242 1.00 91.69 74 GLU A CA 1
ATOM 620 C C . GLU A 1 74 ? 20.640 -1.720 -10.741 1.00 91.69 74 GLU A C 1
ATOM 622 O O . GLU A 1 74 ? 21.527 -1.463 -11.551 1.00 91.69 74 GLU A O 1
ATOM 627 N N . GLU A 1 75 ? 19.394 -2.013 -11.125 1.00 88.81 75 GLU A N 1
ATOM 628 C CA . GLU A 1 75 ? 18.989 -2.123 -12.531 1.00 88.81 75 GLU A CA 1
ATOM 629 C C . GLU A 1 75 ? 19.256 -0.823 -13.306 1.00 88.81 75 GLU A C 1
ATOM 631 O O . GLU A 1 75 ? 19.730 -0.857 -14.439 1.00 88.81 75 GLU A O 1
ATOM 636 N N . ALA A 1 76 ? 19.007 0.344 -12.703 1.00 86.75 76 ALA A N 1
ATOM 637 C CA . ALA A 1 76 ? 19.309 1.627 -13.332 1.00 86.75 76 ALA A CA 1
ATOM 638 C C . ALA A 1 76 ? 20.818 1.833 -13.547 1.00 86.75 76 ALA A C 1
ATOM 640 O O . ALA A 1 76 ? 21.219 2.345 -14.593 1.00 86.75 76 ALA A O 1
ATOM 641 N N . VAL A 1 77 ? 21.661 1.438 -12.588 1.00 90.81 77 VAL A N 1
ATOM 642 C CA . VAL A 1 77 ? 23.125 1.497 -12.725 1.00 90.81 77 VAL A CA 1
ATOM 643 C C . VAL A 1 77 ? 23.603 0.555 -13.828 1.00 90.81 77 VAL A C 1
ATOM 645 O O . VAL A 1 77 ? 24.425 0.965 -14.650 1.00 90.81 77 VAL A O 1
ATOM 648 N N . ASP A 1 78 ? 23.053 -0.655 -13.901 1.00 89.88 78 ASP A N 1
ATOM 649 C CA . ASP A 1 78 ? 23.378 -1.625 -14.948 1.00 89.88 78 ASP A CA 1
ATOM 650 C C . ASP A 1 78 ? 22.978 -1.114 -16.336 1.00 89.88 78 ASP A C 1
ATOM 652 O O . ASP A 1 78 ? 23.790 -1.148 -17.260 1.00 89.88 78 ASP A O 1
ATOM 656 N N . ILE A 1 79 ? 21.782 -0.533 -16.474 1.00 82.75 79 ILE A N 1
ATOM 657 C CA . ILE A 1 79 ? 21.329 0.096 -17.724 1.00 82.75 79 ILE A CA 1
ATOM 658 C C . ILE A 1 79 ? 22.255 1.253 -18.118 1.00 82.75 79 ILE A C 1
ATOM 660 O O . ILE A 1 79 ? 22.618 1.385 -19.287 1.00 82.75 79 ILE A O 1
ATOM 664 N N . LEU A 1 80 ? 22.663 2.100 -17.167 1.00 85.56 80 LEU A N 1
ATOM 665 C CA . LEU A 1 80 ? 23.598 3.196 -17.440 1.00 85.56 80 LEU A CA 1
ATOM 666 C C . LEU A 1 80 ? 24.971 2.679 -17.878 1.00 85.56 80 LEU A C 1
ATOM 668 O O . LEU A 1 80 ? 25.605 3.289 -18.741 1.00 85.56 80 LEU A O 1
ATOM 672 N N . LYS A 1 81 ? 25.435 1.570 -17.300 1.00 89.88 81 LYS A N 1
ATOM 673 C CA . LYS A 1 81 ? 26.687 0.922 -17.689 1.00 89.88 81 LYS A CA 1
ATOM 674 C C . LYS A 1 81 ? 26.588 0.330 -19.095 1.00 89.88 81 LYS A C 1
ATOM 676 O O . LYS A 1 81 ? 27.445 0.633 -19.920 1.00 89.88 81 LYS A O 1
ATOM 681 N N . GLU A 1 82 ? 25.525 -0.412 -19.399 1.00 86.38 82 GLU A N 1
ATOM 682 C CA . GLU A 1 82 ? 25.271 -0.966 -20.736 1.00 86.38 82 GLU A CA 1
ATOM 683 C C . GLU A 1 82 ? 25.165 0.150 -21.787 1.00 86.38 82 GLU A C 1
ATOM 685 O O . GLU A 1 82 ? 25.733 0.052 -22.877 1.00 86.38 82 GLU A O 1
ATOM 690 N N . ALA A 1 83 ? 24.489 1.254 -21.455 1.00 83.31 83 ALA A N 1
ATOM 691 C CA . ALA A 1 83 ? 24.382 2.414 -22.331 1.00 83.31 83 ALA A CA 1
ATOM 692 C C . ALA A 1 83 ? 25.749 3.062 -22.600 1.00 83.31 83 ALA A C 1
ATOM 694 O O . ALA A 1 83 ? 26.033 3.409 -23.748 1.00 83.31 83 ALA A O 1
ATOM 695 N N . LYS A 1 84 ? 26.610 3.193 -21.578 1.00 87.56 84 LYS A N 1
ATOM 696 C CA . LYS A 1 84 ? 27.987 3.690 -21.737 1.00 87.56 84 LYS A CA 1
ATOM 697 C C . LYS A 1 84 ? 28.830 2.762 -22.605 1.00 87.56 84 LYS A C 1
ATOM 699 O O . LYS A 1 84 ? 29.444 3.238 -23.550 1.00 87.56 84 LYS A O 1
ATOM 704 N N . GLU A 1 85 ? 28.808 1.457 -22.344 1.00 88.81 85 GLU A N 1
ATOM 705 C CA . GLU A 1 85 ? 29.540 0.471 -23.150 1.00 88.81 85 GLU A CA 1
ATOM 706 C C . GLU A 1 85 ? 29.081 0.499 -24.613 1.00 88.81 85 GLU A C 1
ATOM 708 O O . GLU A 1 85 ? 29.904 0.567 -25.525 1.00 88.81 85 GLU A O 1
ATOM 713 N N . THR A 1 86 ? 27.767 0.556 -24.849 1.00 84.06 86 THR A N 1
ATOM 714 C CA . THR A 1 86 ? 27.200 0.660 -26.202 1.00 84.06 86 THR A CA 1
ATOM 715 C C . THR A 1 86 ? 27.604 1.968 -26.890 1.00 84.06 86 THR A C 1
ATOM 717 O O . THR A 1 86 ? 27.888 1.974 -28.090 1.00 84.06 86 THR A O 1
ATOM 720 N N . ALA A 1 87 ? 27.650 3.084 -26.154 1.00 83.25 87 ALA A N 1
ATOM 721 C CA . ALA A 1 87 ? 28.106 4.370 -26.676 1.00 83.25 87 ALA A CA 1
ATOM 722 C C . ALA A 1 87 ? 29.605 4.347 -27.018 1.00 83.25 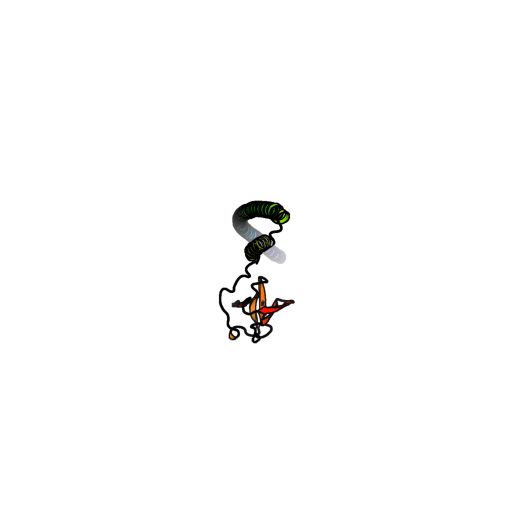87 ALA A C 1
ATOM 724 O O . ALA A 1 87 ? 29.990 4.797 -28.097 1.00 83.25 87 ALA A O 1
ATOM 725 N N . ASP A 1 88 ? 30.440 3.766 -26.158 1.00 86.25 88 ASP A N 1
ATOM 726 C CA . ASP A 1 88 ? 31.879 3.623 -26.388 1.00 86.25 88 ASP A CA 1
ATOM 727 C C . ASP A 1 88 ? 32.172 2.708 -27.585 1.00 86.25 88 ASP A C 1
ATOM 729 O O . ASP A 1 88 ? 33.037 3.013 -28.413 1.00 86.25 88 ASP A O 1
ATOM 733 N N . GLU A 1 89 ? 31.433 1.605 -27.734 1.00 85.94 89 GLU A N 1
ATOM 734 C CA . GLU A 1 89 ? 31.483 0.746 -28.922 1.00 85.94 89 GLU A CA 1
ATOM 735 C C . GLU A 1 89 ? 31.061 1.506 -30.183 1.00 85.94 89 GLU A C 1
ATOM 737 O O . GLU A 1 89 ? 31.746 1.438 -31.210 1.00 85.94 89 GLU A O 1
ATOM 742 N N . ALA A 1 90 ? 29.975 2.279 -30.118 1.00 81.00 90 ALA A N 1
ATOM 743 C CA . ALA A 1 90 ? 29.529 3.110 -31.229 1.00 81.00 90 ALA A CA 1
ATOM 744 C C . ALA A 1 90 ? 30.607 4.132 -31.626 1.00 81.00 90 ALA A C 1
ATOM 746 O O . ALA A 1 90 ? 30.951 4.222 -32.803 1.00 81.00 90 ALA A O 1
ATOM 747 N N . ILE A 1 91 ? 31.230 4.825 -30.669 1.00 81.75 91 ILE A N 1
ATOM 748 C CA . ILE A 1 91 ? 32.324 5.774 -30.929 1.00 81.75 91 ILE A CA 1
ATOM 749 C C . ILE A 1 91 ? 33.533 5.062 -31.548 1.00 81.75 91 ILE A C 1
ATOM 751 O O . ILE A 1 91 ? 34.084 5.536 -32.543 1.00 81.75 91 ILE A O 1
ATOM 755 N N . LYS A 1 92 ? 33.935 3.898 -31.020 1.00 84.44 92 LYS A N 1
ATOM 756 C CA . LYS A 1 92 ? 35.031 3.092 -31.589 1.00 84.44 92 LYS A CA 1
ATOM 757 C C . LYS A 1 92 ? 34.740 2.676 -33.029 1.00 84.44 92 LYS A C 1
ATOM 759 O O . LYS A 1 92 ? 35.620 2.787 -33.882 1.00 84.44 92 LYS A O 1
ATOM 764 N N . THR A 1 93 ? 33.520 2.222 -33.318 1.00 79.44 93 THR A N 1
ATOM 765 C CA . THR A 1 93 ? 33.122 1.829 -34.679 1.00 79.44 93 THR A CA 1
ATOM 766 C C . THR A 1 93 ? 33.090 3.032 -35.622 1.00 79.44 93 THR A C 1
ATOM 768 O O . THR A 1 93 ? 33.647 2.943 -36.714 1.00 79.44 93 THR A O 1
ATOM 771 N N . ILE A 1 94 ? 32.552 4.179 -35.196 1.00 77.62 94 ILE A N 1
ATOM 772 C CA . ILE A 1 94 ? 32.558 5.426 -35.975 1.00 77.62 94 ILE A CA 1
ATOM 773 C C . ILE A 1 94 ? 33.994 5.878 -36.263 1.00 77.62 94 ILE A C 1
ATOM 775 O O . ILE A 1 94 ? 34.315 6.184 -37.405 1.00 77.62 94 ILE A O 1
ATOM 779 N N . ASN A 1 95 ? 34.891 5.848 -35.277 1.00 77.94 95 ASN A N 1
ATOM 780 C CA . ASN A 1 95 ? 36.293 6.226 -35.471 1.00 77.94 95 ASN A CA 1
ATOM 781 C C . ASN A 1 95 ? 37.048 5.264 -36.407 1.00 77.94 95 ASN A C 1
ATOM 783 O O . ASN A 1 95 ? 37.906 5.703 -37.174 1.00 77.94 95 ASN A O 1
ATOM 787 N N . LYS A 1 96 ? 36.731 3.963 -36.368 1.00 78.06 96 LYS A N 1
ATOM 788 C CA . LYS A 1 96 ? 37.353 2.931 -37.216 1.00 78.06 96 LYS A CA 1
ATOM 789 C C . LYS A 1 96 ? 36.854 2.980 -38.667 1.00 78.06 96 LYS A C 1
ATOM 791 O O . LYS A 1 96 ? 37.660 2.941 -39.597 1.00 78.06 96 LYS A O 1
ATOM 796 N N . TYR A 1 97 ? 35.540 3.075 -38.868 1.00 68.31 97 TYR A N 1
ATOM 797 C CA . TYR A 1 97 ? 34.913 3.029 -40.197 1.00 68.31 97 TYR A CA 1
ATOM 798 C C . TYR A 1 97 ? 34.764 4.414 -40.847 1.00 68.31 97 TYR A C 1
ATOM 800 O O . TYR A 1 97 ? 34.800 4.530 -42.069 1.00 68.31 97 TYR A O 1
ATOM 808 N N . GLY A 1 98 ? 34.690 5.484 -40.050 1.00 64.00 98 GLY A N 1
ATOM 809 C CA . GLY A 1 98 ? 34.645 6.869 -40.530 1.00 64.00 98 GLY A CA 1
ATOM 810 C C . GLY A 1 98 ? 35.951 7.336 -41.178 1.00 64.00 98 GLY A C 1
ATOM 811 O O . GLY A 1 98 ? 35.915 8.165 -42.079 1.00 64.00 98 GLY A O 1
ATOM 812 N N . LYS A 1 99 ? 37.100 6.761 -40.790 1.00 63.50 99 LYS A N 1
ATOM 813 C CA . LYS A 1 99 ? 38.399 7.025 -41.438 1.00 63.50 99 LYS A CA 1
ATOM 814 C C . LYS A 1 99 ? 38.640 6.212 -42.716 1.00 63.50 99 LYS A C 1
ATOM 816 O O . LYS A 1 99 ? 39.506 6.582 -43.498 1.00 63.50 99 LYS A O 1
ATOM 821 N N . SER A 1 100 ? 37.914 5.111 -42.923 1.00 63.34 100 SER A N 1
ATOM 822 C CA . SER A 1 100 ? 38.133 4.168 -44.034 1.00 63.34 100 SER A CA 1
ATOM 823 C C . SER A 1 100 ? 37.099 4.271 -45.164 1.00 63.34 100 SER A C 1
ATOM 825 O O . SER A 1 100 ? 37.248 3.597 -46.177 1.00 63.34 100 SER A O 1
ATOM 827 N N . GLY A 1 101 ? 36.063 5.111 -45.026 1.00 60.12 101 GLY A N 1
ATOM 828 C CA . GLY A 1 101 ? 35.077 5.376 -46.086 1.00 60.12 101 GLY A CA 1
ATOM 829 C C . GLY A 1 101 ? 34.144 4.202 -46.420 1.00 60.12 101 GLY A C 1
ATOM 830 O O . GLY A 1 101 ? 33.395 4.273 -47.392 1.00 60.12 101 GLY A O 1
ATOM 831 N N . ASN A 1 102 ? 34.158 3.124 -45.628 1.00 64.06 102 ASN A N 1
ATOM 832 C CA . ASN A 1 102 ? 33.403 1.902 -45.909 1.00 64.06 102 ASN A CA 1
ATOM 833 C C . ASN A 1 102 ? 31.936 2.021 -45.435 1.00 64.06 102 ASN A C 1
ATOM 835 O O . ASN A 1 102 ? 31.547 1.533 -44.372 1.00 64.06 102 ASN A O 1
ATOM 839 N N . THR A 1 103 ? 31.097 2.694 -46.225 1.00 67.19 103 THR A N 1
ATOM 840 C CA . THR A 1 103 ? 29.677 2.993 -45.926 1.00 67.19 103 THR A CA 1
ATOM 841 C C . THR A 1 103 ? 28.814 1.753 -45.672 1.00 67.19 103 THR A C 1
ATOM 843 O O . THR A 1 103 ? 27.885 1.799 -44.868 1.00 67.19 103 THR A O 1
ATOM 846 N N . ARG A 1 104 ? 29.139 0.613 -46.292 1.00 68.50 104 ARG A N 1
ATOM 847 C CA . ARG A 1 104 ? 28.329 -0.617 -46.216 1.00 68.50 104 ARG A CA 1
ATOM 848 C C . ARG A 1 104 ? 28.392 -1.320 -44.855 1.00 68.50 104 ARG A C 1
ATOM 850 O O . ARG A 1 104 ? 27.421 -1.954 -44.446 1.00 68.50 104 ARG A O 1
ATOM 857 N N . GLU A 1 105 ? 29.513 -1.212 -44.144 1.00 67.31 105 GLU A N 1
ATOM 858 C CA . GLU A 1 105 ? 29.658 -1.758 -42.784 1.00 67.31 105 GLU A CA 1
ATOM 859 C C . GLU A 1 105 ? 29.054 -0.825 -41.725 1.00 67.31 105 GLU A C 1
ATOM 861 O O . GLU A 1 105 ? 28.513 -1.294 -40.722 1.00 67.31 105 GLU A O 1
ATOM 866 N N . MET A 1 106 ? 29.046 0.483 -41.993 1.00 67.56 106 MET A N 1
ATOM 867 C CA . MET A 1 106 ? 28.417 1.496 -41.144 1.00 67.56 106 MET A CA 1
ATOM 868 C C . MET A 1 106 ? 26.877 1.411 -41.144 1.00 67.56 106 MET A C 1
ATOM 870 O O . MET A 1 106 ? 26.239 1.623 -40.114 1.00 67.56 106 MET A O 1
ATOM 874 N N . GLU A 1 107 ? 26.260 1.047 -42.271 1.00 69.38 107 GLU A N 1
ATOM 875 C CA . GLU A 1 107 ? 24.810 0.793 -42.362 1.00 69.38 107 GLU A CA 1
ATOM 876 C C . GLU A 1 107 ? 24.392 -0.413 -41.494 1.00 69.38 107 GLU A C 1
ATOM 878 O O . GLU A 1 107 ? 23.395 -0.373 -40.766 1.00 69.38 107 GLU A O 1
ATOM 883 N N . LYS A 1 108 ? 25.199 -1.487 -41.510 1.00 74.56 108 LYS A N 1
ATOM 884 C CA . LYS A 1 108 ? 24.953 -2.703 -40.716 1.00 74.56 108 LYS A CA 1
ATOM 885 C C . LYS A 1 108 ? 25.076 -2.449 -39.213 1.00 74.56 108 LYS A C 1
ATOM 887 O O . LYS A 1 108 ? 24.247 -2.944 -38.448 1.00 74.56 108 LYS A O 1
ATOM 892 N N . SER A 1 109 ? 26.070 -1.672 -38.776 1.00 68.31 109 SER A N 1
ATOM 893 C CA . SER A 1 109 ? 26.216 -1.320 -37.357 1.00 68.31 109 SER A CA 1
ATOM 894 C C . SER A 1 109 ? 25.053 -0.450 -36.866 1.00 68.31 109 SER A C 1
ATOM 896 O O . SER A 1 109 ? 24.502 -0.726 -35.800 1.00 68.31 109 SER A O 1
ATOM 898 N N . ARG A 1 110 ? 24.585 0.511 -37.675 1.00 71.81 110 ARG A N 1
ATOM 899 C CA . ARG A 1 110 ? 23.383 1.315 -37.385 1.00 71.81 110 ARG A CA 1
ATOM 900 C C . ARG A 1 110 ? 22.122 0.467 -37.218 1.00 71.81 110 ARG A C 1
ATOM 902 O O . ARG A 1 110 ? 21.389 0.655 -36.247 1.00 71.81 110 ARG A O 1
ATOM 909 N N . SER A 1 111 ? 21.889 -0.487 -38.120 1.00 73.50 111 SER A N 1
ATOM 910 C CA . SER A 1 111 ? 20.735 -1.394 -38.033 1.00 73.50 111 SER A CA 1
ATOM 911 C C . SER A 1 111 ? 20.751 -2.229 -36.746 1.00 73.50 111 SER A C 1
ATOM 913 O O . SER A 1 111 ? 19.718 -2.391 -36.096 1.00 73.50 111 SER A O 1
ATOM 915 N N . ASN A 1 112 ? 21.922 -2.724 -36.336 1.00 75.31 112 ASN A N 1
ATOM 916 C CA . ASN A 1 112 ? 22.060 -3.524 -35.116 1.00 75.31 112 ASN A CA 1
ATOM 917 C C . ASN A 1 112 ? 21.792 -2.710 -33.841 1.00 75.31 112 ASN A C 1
ATOM 919 O O . ASN A 1 112 ? 21.114 -3.198 -32.936 1.00 75.31 112 ASN A O 1
ATOM 923 N N . VAL A 1 113 ? 22.265 -1.462 -33.776 1.00 70.25 113 VAL A N 1
ATOM 924 C CA . VAL A 1 113 ? 21.979 -0.560 -32.646 1.00 70.25 113 VAL A CA 1
ATOM 925 C C . VAL A 1 113 ? 20.484 -0.228 -32.582 1.00 70.25 113 VAL A C 1
ATOM 927 O O . VAL A 1 113 ? 19.880 -0.308 -31.512 1.00 70.25 113 VAL A O 1
ATOM 930 N N . GLY A 1 114 ? 19.848 0.047 -33.727 1.00 73.44 114 GLY A N 1
ATOM 931 C CA . GLY A 1 114 ? 18.404 0.293 -33.799 1.00 73.44 114 GLY A CA 1
ATOM 932 C C . GLY A 1 114 ? 17.557 -0.904 -33.347 1.00 73.44 114 GLY A C 1
ATOM 933 O O . GLY A 1 114 ? 16.552 -0.729 -32.654 1.00 73.44 114 GLY A O 1
ATOM 934 N N . ALA A 1 115 ? 17.978 -2.129 -33.675 1.00 72.38 115 ALA A N 1
ATOM 935 C CA . ALA A 1 115 ? 17.310 -3.351 -33.229 1.00 72.38 115 ALA A CA 1
ATOM 936 C C . ALA A 1 115 ? 17.431 -3.569 -31.709 1.00 72.38 115 ALA A C 1
ATOM 938 O O . ALA A 1 115 ? 16.439 -3.914 -31.060 1.00 72.38 115 ALA A O 1
ATOM 939 N N . LYS A 1 116 ? 18.612 -3.317 -31.122 1.00 68.44 116 LYS A N 1
ATOM 940 C CA . LYS A 1 116 ? 18.825 -3.388 -29.664 1.00 68.44 116 LYS A CA 1
ATOM 941 C C . LYS A 1 116 ? 17.961 -2.366 -28.911 1.00 68.44 116 LYS A C 1
ATOM 943 O O . LYS A 1 116 ? 17.323 -2.718 -27.922 1.00 68.44 116 LYS A O 1
ATOM 948 N N . LEU A 1 117 ? 17.846 -1.141 -29.429 1.00 66.81 117 LEU A N 1
ATOM 949 C CA . LEU A 1 117 ? 17.037 -0.082 -28.817 1.00 66.81 117 LEU A CA 1
ATOM 950 C C . LEU A 1 117 ? 15.538 -0.422 -28.800 1.00 66.81 117 LEU A C 1
ATOM 952 O O . LEU A 1 117 ? 14.864 -0.240 -27.785 1.00 66.81 117 LEU A O 1
ATOM 956 N N . LYS A 1 118 ? 15.018 -0.980 -29.903 1.00 66.12 118 LYS A N 1
ATOM 957 C CA . LYS A 1 118 ? 13.620 -1.432 -29.972 1.00 66.12 118 LYS A CA 1
ATOM 958 C C . LYS A 1 118 ? 13.324 -2.555 -28.983 1.00 66.12 118 LYS A C 1
ATOM 960 O O . LYS A 1 118 ? 12.244 -2.565 -28.405 1.00 66.12 118 LYS A O 1
ATOM 965 N N . LYS A 1 119 ? 14.264 -3.477 -28.758 1.00 65.62 119 LYS A N 1
ATOM 966 C CA . LYS A 1 119 ? 14.092 -4.579 -27.799 1.00 65.62 119 LYS A CA 1
ATOM 967 C C . LYS A 1 119 ? 13.960 -4.073 -26.355 1.00 65.62 119 LYS A C 1
ATOM 969 O O . LYS A 1 119 ? 13.101 -4.567 -25.630 1.00 65.62 119 LYS A O 1
ATOM 974 N N . ASN A 1 120 ? 14.733 -3.055 -25.972 1.00 60.72 120 ASN A N 1
ATOM 975 C CA . ASN A 1 120 ? 14.709 -2.488 -24.618 1.00 60.72 120 ASN A CA 1
ATOM 976 C C . ASN A 1 120 ? 13.465 -1.617 -24.335 1.00 60.72 120 ASN A C 1
ATOM 978 O O . ASN A 1 120 ? 13.011 -1.557 -23.196 1.00 60.72 120 ASN A O 1
ATOM 982 N N . GLN A 1 121 ? 12.835 -1.011 -25.352 1.00 57.81 121 GLN A N 1
ATOM 983 C CA . GLN A 1 121 ? 11.584 -0.252 -25.167 1.00 57.81 121 GLN A CA 1
ATOM 984 C C . GLN A 1 121 ? 10.360 -1.123 -24.837 1.00 57.81 121 GLN A C 1
ATOM 986 O O . GLN A 1 121 ? 9.434 -0.654 -24.174 1.00 57.81 121 GLN A O 1
ATOM 991 N N . VAL A 1 122 ? 10.339 -2.395 -25.250 1.00 55.12 122 VAL A N 1
ATOM 992 C CA . VAL A 1 122 ? 9.172 -3.276 -25.040 1.00 55.12 122 VAL A CA 1
ATOM 993 C C . VAL A 1 122 ? 8.925 -3.558 -23.546 1.00 55.12 122 VAL A C 1
ATOM 995 O O . VAL A 1 122 ? 7.780 -3.771 -23.146 1.00 55.12 122 VAL A O 1
ATOM 998 N N . GLY A 1 123 ? 9.959 -3.477 -22.699 1.00 52.72 123 GLY A N 1
ATOM 999 C CA . GLY A 1 123 ? 9.853 -3.686 -21.248 1.00 52.72 123 GLY A CA 1
ATOM 1000 C C . GLY A 1 123 ? 9.176 -2.555 -20.461 1.00 52.72 123 GLY A C 1
ATOM 1001 O O . GLY A 1 123 ? 8.729 -2.791 -19.344 1.00 52.72 123 GLY A O 1
ATOM 1002 N N . SER A 1 124 ? 9.056 -1.348 -21.030 1.00 49.09 124 SER A N 1
ATOM 1003 C CA . SER A 1 124 ? 8.533 -0.156 -20.333 1.00 49.09 124 SER A CA 1
ATOM 1004 C C . SER A 1 124 ? 7.013 0.032 -20.474 1.00 49.09 124 SER A C 1
ATOM 1006 O O . SER A 1 124 ? 6.411 0.879 -19.816 1.00 49.09 124 SER A O 1
ATOM 1008 N N . SER A 1 125 ? 6.353 -0.785 -21.299 1.00 50.94 125 SER A N 1
ATOM 1009 C CA . SER A 1 125 ? 4.893 -0.770 -21.374 1.00 50.94 125 SER A CA 1
ATOM 1010 C C . SER A 1 125 ? 4.306 -1.446 -20.133 1.00 50.94 125 SER A C 1
ATOM 1012 O O . SER A 1 125 ? 4.344 -2.669 -19.990 1.00 50.94 125 SER A O 1
ATOM 1014 N N . ILE A 1 126 ? 3.776 -0.633 -19.214 1.00 48.69 126 ILE A N 1
ATOM 1015 C CA . ILE A 1 126 ? 2.915 -1.084 -18.117 1.00 48.69 126 ILE A CA 1
ATOM 1016 C C . ILE A 1 126 ? 1.860 -1.988 -18.753 1.00 48.69 126 ILE A C 1
ATOM 1018 O O . ILE A 1 126 ? 1.013 -1.529 -19.521 1.00 48.69 126 ILE A O 1
ATOM 1022 N N . LYS A 1 127 ? 1.962 -3.297 -18.511 1.00 51.03 127 LYS A N 1
ATOM 1023 C CA . LYS A 1 127 ? 0.998 -4.259 -19.035 1.00 51.03 127 LYS A CA 1
ATOM 1024 C C . LYS A 1 127 ? -0.333 -3.928 -18.378 1.00 51.03 127 LYS A C 1
ATOM 1026 O O . LYS A 1 127 ? -0.521 -4.248 -17.208 1.00 51.03 127 LYS A O 1
ATOM 1031 N N . ALA A 1 128 ? -1.226 -3.272 -19.120 1.00 53.22 128 ALA A N 1
ATOM 1032 C CA . ALA A 1 128 ? -2.611 -3.098 -18.710 1.00 53.22 128 ALA A CA 1
ATOM 1033 C C . ALA A 1 128 ? -3.128 -4.461 -18.235 1.00 53.22 128 ALA A C 1
ATOM 1035 O O . ALA A 1 128 ? -2.975 -5.468 -18.942 1.00 53.22 128 ALA A O 1
ATOM 1036 N N . ALA A 1 129 ? -3.619 -4.504 -16.997 1.00 57.12 129 ALA A N 1
ATOM 1037 C CA . ALA A 1 129 ? -4.110 -5.728 -16.394 1.00 57.12 129 ALA A CA 1
ATOM 1038 C C . ALA A 1 129 ? -5.179 -6.316 -17.319 1.00 57.12 129 ALA A C 1
ATOM 1040 O O . ALA A 1 129 ? -6.160 -5.655 -17.650 1.00 57.12 129 ALA A O 1
ATOM 1041 N N . LYS A 1 130 ? -4.953 -7.541 -17.802 1.00 59.69 130 LYS A N 1
ATOM 1042 C CA . LYS A 1 130 ? -5.927 -8.211 -18.663 1.00 59.69 130 LYS A CA 1
ATOM 1043 C C . LYS A 1 130 ? -7.108 -8.674 -17.805 1.00 59.69 130 LYS A C 1
ATOM 1045 O O . LYS A 1 130 ? -6.872 -9.160 -16.695 1.00 59.69 130 LYS A O 1
ATOM 1050 N N . PRO A 1 131 ? -8.346 -8.582 -18.310 1.00 60.31 131 PRO A N 1
ATOM 1051 C CA . PRO A 1 131 ? -9.517 -9.071 -17.600 1.00 60.31 131 PRO A CA 1
ATOM 1052 C C . PRO A 1 131 ? -9.376 -10.571 -17.348 1.00 60.31 131 PRO A C 1
ATOM 1054 O O . PRO A 1 131 ? -8.916 -11.322 -18.212 1.00 60.31 131 PRO A O 1
ATOM 1057 N N . LYS A 1 132 ? -9.772 -11.009 -16.149 1.00 61.44 132 LYS A N 1
ATOM 1058 C CA . LYS A 1 132 ? -9.701 -12.416 -15.723 1.00 61.44 132 LYS A CA 1
ATOM 1059 C C . LYS A 1 132 ? -10.637 -13.325 -16.526 1.00 61.44 132 LYS A C 1
ATOM 1061 O O . LYS A 1 132 ? -10.426 -14.535 -16.560 1.00 61.44 132 LYS A O 1
ATOM 1066 N N . LYS A 1 133 ? -11.657 -12.753 -17.174 1.00 64.12 133 LYS A N 1
ATOM 1067 C CA . LYS A 1 133 ? -12.623 -13.444 -18.035 1.00 64.12 133 LYS A CA 1
ATOM 1068 C C . LYS A 1 133 ? -12.790 -12.697 -19.358 1.00 64.12 133 LYS A C 1
ATOM 1070 O O . LYS A 1 133 ? -12.745 -11.471 -19.401 1.00 64.12 133 LYS A O 1
ATOM 1075 N N . ALA A 1 134 ? -12.978 -13.447 -20.441 1.00 67.44 134 ALA A N 1
ATOM 1076 C CA . ALA A 1 134 ? -13.325 -12.884 -21.739 1.00 67.44 134 ALA A CA 1
ATOM 1077 C C . ALA A 1 134 ? -14.845 -12.680 -21.805 1.00 67.44 134 ALA A C 1
ATOM 1079 O O . ALA A 1 134 ? -15.586 -13.648 -21.960 1.00 67.44 134 ALA A O 1
ATOM 1080 N N . TYR A 1 135 ? -15.291 -11.433 -21.670 1.00 71.94 135 TYR A N 1
ATOM 1081 C CA . TYR A 1 135 ? -16.704 -11.072 -21.773 1.00 71.94 135 TYR A CA 1
ATOM 1082 C C . TYR A 1 135 ? -17.119 -10.882 -23.232 1.00 71.94 135 TYR A C 1
ATOM 1084 O O . TYR A 1 135 ? -16.371 -10.326 -24.046 1.00 71.94 135 TYR A O 1
ATOM 1092 N N . LYS A 1 136 ? -18.322 -11.341 -23.572 1.00 76.50 136 LYS A N 1
ATOM 1093 C CA . LYS A 1 136 ? -18.956 -11.076 -24.863 1.00 76.50 136 LYS A CA 1
ATOM 1094 C C . LYS A 1 136 ? -19.693 -9.734 -24.803 1.00 76.50 136 LYS A C 1
ATOM 1096 O O . LYS A 1 136 ? -20.162 -9.339 -23.739 1.00 76.50 136 LYS A O 1
ATOM 1101 N N . PRO A 1 137 ? -19.884 -9.046 -25.944 1.00 72.12 137 PRO A N 1
ATOM 1102 C CA . PRO A 1 137 ? -20.716 -7.842 -26.002 1.00 72.12 137 PRO A CA 1
ATOM 1103 C C . PRO A 1 137 ? -22.129 -8.038 -25.428 1.00 72.12 137 PRO A C 1
ATOM 1105 O O . PRO A 1 137 ? -22.701 -7.103 -24.884 1.00 72.12 137 PRO A O 1
ATOM 1108 N N . SER A 1 138 ? -22.667 -9.258 -25.517 1.00 74.50 138 SER A N 1
ATOM 1109 C CA . SER A 1 138 ? -23.984 -9.635 -24.993 1.00 74.50 138 SER A CA 1
ATOM 1110 C C . SER A 1 138 ? -24.076 -9.660 -23.463 1.00 74.50 138 SER A C 1
ATOM 1112 O O . SER A 1 138 ? -25.185 -9.641 -22.935 1.00 74.50 138 SER A O 1
ATOM 1114 N N . ASP A 1 139 ? -22.941 -9.701 -22.759 1.00 76.94 139 ASP A N 1
ATOM 1115 C CA . ASP A 1 139 ? -22.900 -9.779 -21.294 1.00 76.94 139 ASP A CA 1
ATOM 1116 C C . ASP A 1 139 ? -23.088 -8.397 -20.640 1.00 76.94 139 ASP A C 1
ATOM 1118 O O . ASP A 1 139 ? -23.407 -8.305 -19.457 1.00 76.94 139 ASP A O 1
ATOM 1122 N N . PHE A 1 140 ? -22.928 -7.311 -21.407 1.00 79.69 140 PHE A N 1
ATOM 1123 C CA . PHE A 1 140 ? -23.076 -5.940 -20.923 1.00 79.69 140 PHE A CA 1
ATOM 1124 C C . PHE A 1 140 ? -24.484 -5.414 -21.208 1.00 79.69 140 PHE A C 1
ATOM 1126 O O . PHE A 1 140 ? -24.864 -5.212 -22.364 1.00 79.69 140 PHE A O 1
ATOM 1133 N N . LYS A 1 141 ? -25.249 -5.142 -20.147 1.00 81.31 141 LYS A N 1
ATOM 1134 C CA . LYS A 1 141 ? -26.556 -4.478 -20.224 1.00 81.31 141 LYS A CA 1
ATOM 1135 C C . LYS A 1 141 ? -26.459 -3.064 -19.661 1.00 81.31 141 LYS A C 1
ATOM 1137 O O . LYS A 1 141 ? -25.568 -2.752 -18.876 1.00 81.31 141 LYS A O 1
ATOM 1142 N N . LEU A 1 142 ? -27.388 -2.201 -20.069 1.00 83.31 142 LEU A N 1
ATOM 1143 C CA . LEU A 1 142 ? -27.523 -0.868 -19.484 1.00 83.31 142 LEU A CA 1
ATOM 1144 C C . LEU A 1 142 ? -27.766 -0.997 -17.975 1.00 83.31 142 LEU A C 1
ATOM 1146 O O . LEU A 1 142 ? -28.633 -1.758 -17.554 1.00 83.31 142 LEU A O 1
ATOM 1150 N N . GLY A 1 143 ? -26.985 -0.269 -17.180 1.00 80.38 143 GLY A N 1
ATOM 1151 C CA . GLY A 1 143 ? -27.059 -0.298 -15.719 1.00 80.38 143 GLY A CA 1
ATOM 1152 C C . GLY A 1 143 ? -26.229 -1.386 -15.031 1.00 80.38 143 GLY A C 1
ATOM 1153 O O . GLY A 1 143 ? -26.146 -1.361 -13.811 1.00 80.38 143 GLY A O 1
ATOM 1154 N N . THR A 1 144 ? -25.567 -2.296 -15.757 1.00 84.00 144 THR A N 1
ATOM 1155 C CA . THR A 1 144 ? -24.678 -3.297 -15.137 1.00 84.00 144 THR A CA 1
ATOM 1156 C C . THR A 1 144 ? -23.474 -2.631 -14.464 1.00 84.00 144 THR A C 1
ATOM 1158 O O . THR A 1 144 ? -22.827 -1.766 -15.067 1.00 84.00 144 THR A O 1
ATOM 1161 N N . GLY A 1 145 ? -23.160 -3.058 -13.237 1.00 85.38 145 GLY A N 1
ATOM 1162 C CA . GLY A 1 145 ? -21.958 -2.666 -12.506 1.00 85.38 145 GLY A CA 1
ATOM 1163 C C . GLY A 1 145 ? -20.701 -3.253 -13.146 1.00 85.38 145 GLY A C 1
ATOM 1164 O O . GLY A 1 145 ? -20.588 -4.459 -13.367 1.00 85.38 145 GLY A O 1
ATOM 1165 N N . VAL A 1 146 ? -19.742 -2.398 -13.484 1.00 86.38 146 VAL A N 1
ATOM 1166 C CA . VAL A 1 146 ? -18.488 -2.788 -14.131 1.00 86.38 146 VAL A CA 1
ATOM 1167 C C . VAL A 1 146 ? -17.304 -2.057 -13.514 1.00 86.38 146 VAL A C 1
ATOM 1169 O O . VAL A 1 146 ? -17.388 -0.895 -13.118 1.00 86.38 146 VAL A O 1
ATOM 1172 N N . LYS A 1 147 ? -16.164 -2.734 -13.472 1.00 86.81 147 LYS A N 1
ATOM 1173 C CA . LYS A 1 147 ? -14.872 -2.180 -13.096 1.00 86.81 147 LYS A CA 1
ATOM 1174 C C . LYS A 1 147 ? -14.039 -1.926 -14.342 1.00 86.81 147 LYS A C 1
ATOM 1176 O O . LYS A 1 147 ? -13.816 -2.845 -15.125 1.00 86.81 147 LYS A O 1
ATOM 1181 N N . VAL A 1 148 ? -13.537 -0.707 -14.501 1.00 86.88 148 VAL A N 1
ATOM 1182 C CA . VAL A 1 148 ? -12.570 -0.354 -15.548 1.00 86.88 148 VAL A CA 1
ATOM 1183 C C . VAL A 1 148 ? -11.171 -0.718 -15.062 1.00 86.88 148 VAL A C 1
ATOM 1185 O O . VAL A 1 148 ? -10.708 -0.174 -14.061 1.00 86.88 148 VAL A O 1
ATOM 1188 N N . LEU A 1 149 ? -10.486 -1.633 -15.748 1.00 81.69 149 LEU A N 1
ATOM 1189 C CA . LEU A 1 149 ? -9.199 -2.179 -15.306 1.00 81.69 149 LEU A CA 1
ATOM 1190 C C . LEU A 1 149 ? -8.053 -1.175 -15.464 1.00 81.69 149 LEU A C 1
ATOM 1192 O O . LEU A 1 149 ? -7.231 -1.058 -14.557 1.00 81.69 149 LEU A O 1
ATOM 1196 N N . SER A 1 150 ? -8.023 -0.406 -16.555 1.00 78.12 150 SER A N 1
ATOM 1197 C CA . SER A 1 150 ? -7.016 0.643 -16.775 1.00 78.12 150 SER A CA 1
ATOM 1198 C C . SER A 1 150 ? -7.065 1.770 -15.743 1.00 78.12 150 SER A C 1
ATOM 1200 O O . SER A 1 150 ? -6.023 2.314 -15.384 1.00 78.12 150 SER A O 1
ATOM 1202 N N . MET A 1 151 ? -8.261 2.108 -15.251 1.00 78.75 151 MET A N 1
ATOM 1203 C CA . MET A 1 151 ? -8.477 3.196 -14.289 1.00 78.75 151 MET A CA 1
ATOM 1204 C C . MET A 1 151 ? -8.663 2.703 -12.850 1.00 78.75 151 MET A C 1
ATOM 1206 O O . MET A 1 151 ? -8.621 3.503 -11.922 1.00 78.75 151 MET A O 1
ATOM 1210 N N . ASN A 1 152 ? -8.868 1.397 -12.654 1.00 81.94 152 ASN A N 1
ATOM 1211 C CA . ASN A 1 152 ? -9.203 0.770 -11.374 1.00 81.94 152 ASN A CA 1
ATOM 1212 C C . ASN A 1 152 ? -10.408 1.430 -10.664 1.00 81.94 152 ASN A C 1
ATOM 1214 O O . ASN A 1 152 ? -10.443 1.518 -9.437 1.00 81.94 152 ASN A O 1
ATOM 1218 N N . LEU A 1 153 ? -11.396 1.884 -11.441 1.00 84.56 153 LEU A N 1
ATOM 1219 C CA . LEU A 1 153 ? -12.613 2.546 -10.960 1.00 84.56 153 LEU A CA 1
ATOM 1220 C C . LEU A 1 153 ? -13.851 1.701 -11.257 1.00 84.56 153 LEU A C 1
ATOM 1222 O O . LEU A 1 153 ? -13.922 1.036 -12.291 1.00 84.56 153 LEU A O 1
ATOM 1226 N N . ASN A 1 154 ? -14.838 1.775 -10.365 1.00 88.69 154 ASN A N 1
ATOM 1227 C CA . ASN A 1 154 ? -16.142 1.148 -10.553 1.00 88.69 154 ASN A CA 1
ATOM 1228 C C . ASN A 1 154 ? -17.110 2.148 -11.195 1.00 88.69 154 ASN A C 1
ATOM 1230 O O . ASN A 1 154 ? -17.071 3.348 -10.915 1.00 88.69 154 ASN A O 1
ATOM 1234 N N . GLY A 1 155 ? -18.000 1.649 -12.039 1.00 88.06 155 GLY A N 1
ATOM 1235 C CA . GLY A 1 155 ? -19.043 2.442 -12.664 1.00 88.06 155 GLY A CA 1
ATOM 1236 C C . GLY A 1 155 ? -20.156 1.574 -13.228 1.00 88.06 155 GLY A C 1
ATOM 1237 O O . GLY A 1 155 ? -20.147 0.355 -13.089 1.00 88.06 155 GLY A O 1
ATOM 1238 N N . THR A 1 156 ? -21.118 2.213 -13.877 1.00 89.19 156 THR A N 1
ATOM 1239 C CA . THR A 1 156 ? -22.254 1.544 -14.511 1.00 89.19 156 THR A CA 1
ATOM 1240 C C . THR A 1 156 ? -22.225 1.726 -16.018 1.00 89.19 156 THR A C 1
ATOM 1242 O O . THR A 1 156 ? -21.816 2.766 -16.542 1.00 89.19 156 THR A O 1
ATOM 1245 N N . VAL A 1 157 ? -22.649 0.697 -16.744 1.00 89.69 157 VAL A N 1
ATOM 1246 C CA . VAL A 1 157 ? -22.745 0.737 -18.206 1.00 89.69 157 VAL A CA 1
ATOM 1247 C C . VAL A 1 157 ? -23.838 1.725 -18.622 1.00 89.69 157 VAL A C 1
ATOM 1249 O O . VAL A 1 157 ? -25.020 1.512 -18.354 1.00 89.69 157 VAL A O 1
ATOM 1252 N N . ALA A 1 158 ? -23.441 2.801 -19.300 1.00 86.69 158 ALA A N 1
ATOM 1253 C CA . ALA A 1 158 ? -24.328 3.859 -19.785 1.00 86.69 158 ALA A CA 1
ATOM 1254 C C . ALA A 1 158 ? -24.723 3.686 -21.263 1.00 86.69 158 ALA A C 1
ATOM 1256 O O . ALA A 1 158 ? -25.710 4.268 -21.705 1.00 86.69 158 ALA A O 1
ATOM 1257 N N . SER A 1 159 ? -23.972 2.898 -22.039 1.00 86.19 159 SER A N 1
ATOM 1258 C CA . SER A 1 159 ? -24.299 2.568 -23.432 1.00 86.19 159 SER A CA 1
ATOM 1259 C C . SER A 1 159 ? -23.913 1.132 -23.781 1.00 86.19 159 SER A C 1
ATOM 1261 O O . SER A 1 159 ? -23.024 0.552 -23.163 1.00 86.19 159 SER A O 1
ATOM 1263 N N . LEU A 1 160 ? -24.594 0.548 -24.770 1.00 85.25 160 LEU A N 1
ATOM 1264 C CA . LEU A 1 160 ? -24.283 -0.798 -25.254 1.00 85.25 160 LEU A CA 1
ATOM 1265 C C . LEU A 1 160 ? -22.976 -0.814 -26.074 1.00 85.25 160 LEU A C 1
ATOM 1267 O O . LEU A 1 160 ? -22.601 0.212 -26.649 1.00 85.25 160 LEU A O 1
ATOM 1271 N N . PRO A 1 161 ? -22.281 -1.964 -26.166 1.00 83.94 161 PRO A N 1
ATOM 1272 C CA . PRO A 1 161 ? -21.049 -2.064 -26.939 1.00 83.94 161 PRO A CA 1
ATOM 1273 C C . PRO A 1 161 ? -21.291 -1.900 -28.444 1.00 83.94 161 PRO A C 1
ATOM 1275 O O . PRO A 1 161 ? -22.116 -2.594 -29.037 1.00 83.94 161 PRO A O 1
ATOM 1278 N N . ASN A 1 162 ? -20.507 -1.034 -29.087 1.00 83.50 162 ASN A N 1
ATOM 1279 C CA . ASN A 1 162 ? -20.486 -0.912 -30.549 1.00 83.50 162 ASN A CA 1
ATOM 1280 C C . ASN A 1 162 ? -19.810 -2.137 -31.202 1.00 83.50 162 ASN A C 1
ATOM 1282 O O . ASN A 1 162 ? -19.148 -2.918 -30.524 1.00 83.50 162 ASN A O 1
ATOM 1286 N N . ALA A 1 163 ? -19.856 -2.262 -32.536 1.00 76.19 163 ALA A N 1
ATOM 1287 C CA . ALA A 1 163 ? -19.193 -3.350 -33.281 1.00 76.19 163 ALA A CA 1
ATOM 1288 C C . ALA A 1 163 ? -17.675 -3.487 -33.003 1.00 76.19 163 ALA A C 1
ATOM 1290 O O . ALA A 1 163 ? -17.112 -4.570 -33.119 1.00 76.19 163 ALA A O 1
ATOM 1291 N N . ALA A 1 164 ? -17.019 -2.398 -32.582 1.00 75.69 164 ALA A N 1
ATOM 1292 C CA . ALA A 1 164 ? -15.616 -2.378 -32.154 1.00 75.69 164 ALA A CA 1
ATOM 1293 C C . ALA A 1 164 ? -15.396 -2.756 -30.667 1.00 75.69 164 ALA A C 1
ATOM 1295 O O . ALA A 1 164 ? -14.274 -2.685 -30.167 1.00 75.69 164 ALA A O 1
ATOM 1296 N N . GLY A 1 165 ? -16.458 -3.102 -29.934 1.00 77.56 165 GLY A N 1
ATOM 1297 C CA . GLY A 1 165 ? -16.417 -3.446 -28.511 1.00 77.56 165 GLY A CA 1
ATOM 1298 C C . GLY A 1 165 ? -16.189 -2.255 -27.577 1.00 77.56 165 GLY A C 1
ATOM 1299 O O . GLY A 1 165 ? -15.704 -2.448 -26.471 1.00 77.56 165 GLY A O 1
ATOM 1300 N N . ASN A 1 166 ? -16.491 -1.026 -28.002 1.00 85.38 166 ASN A N 1
ATOM 1301 C CA . ASN A 1 166 ? -16.387 0.164 -27.147 1.00 85.38 166 ASN A CA 1
ATOM 1302 C C . ASN A 1 166 ? -17.755 0.520 -26.560 1.00 85.38 166 ASN A C 1
ATOM 1304 O O . ASN A 1 166 ? -18.732 0.542 -27.309 1.00 85.38 166 ASN A O 1
ATOM 1308 N N . LEU A 1 167 ? -17.796 0.851 -25.271 1.00 87.19 167 LEU A N 1
ATOM 1309 C CA . LEU A 1 167 ? -18.988 1.272 -24.537 1.00 87.19 167 LEU A CA 1
ATOM 1310 C C . LEU A 1 167 ? -18.675 2.439 -23.591 1.00 87.19 167 LEU A C 1
ATOM 1312 O O . LEU A 1 167 ? -17.514 2.717 -23.290 1.00 87.19 167 LEU A O 1
ATOM 1316 N N . THR A 1 168 ? -19.705 3.146 -23.140 1.00 88.25 168 THR A N 1
ATOM 1317 C CA . THR A 1 168 ? -19.572 4.257 -22.192 1.00 88.25 168 THR A CA 1
ATOM 1318 C C . THR A 1 168 ? -19.876 3.760 -20.786 1.00 88.25 168 THR A C 1
ATOM 1320 O O . THR A 1 168 ? -20.946 3.198 -20.553 1.00 88.25 168 THR A O 1
ATOM 1323 N N . VAL A 1 169 ? -18.960 3.995 -19.846 1.00 90.50 169 VAL A N 1
ATOM 1324 C CA . VAL A 1 169 ? -19.164 3.722 -18.417 1.00 90.50 169 VAL A CA 1
ATOM 1325 C C . VAL A 1 169 ? -19.279 5.038 -17.663 1.00 90.50 169 VAL A C 1
ATOM 1327 O O . VAL A 1 169 ? -18.446 5.936 -17.826 1.00 90.50 169 VAL A O 1
ATOM 1330 N N . LYS A 1 170 ? -20.307 5.130 -16.821 1.00 89.62 170 LYS A N 1
ATOM 1331 C CA . LYS A 1 170 ? -20.513 6.213 -15.868 1.00 89.62 170 LYS A CA 1
ATOM 1332 C C . LYS A 1 170 ? -19.882 5.838 -14.532 1.00 89.62 170 LYS A C 1
ATOM 1334 O O . LYS A 1 170 ? -20.371 4.967 -13.822 1.00 89.62 170 LYS A O 1
ATOM 1339 N N . MET A 1 171 ? -18.798 6.513 -14.184 1.00 88.75 171 MET A N 1
ATOM 1340 C CA . MET A 1 171 ? -18.084 6.385 -12.914 1.00 88.75 171 MET A CA 1
ATOM 1341 C C . MET A 1 171 ? -18.419 7.615 -12.060 1.00 88.75 171 MET A C 1
ATOM 1343 O O . MET A 1 171 ? -17.688 8.607 -12.044 1.00 88.75 171 MET A O 1
ATOM 1347 N N . GLY A 1 172 ? -19.589 7.608 -11.417 1.00 84.19 172 GLY A N 1
ATOM 1348 C CA . GLY A 1 172 ? -20.094 8.772 -10.679 1.00 84.19 172 GLY A CA 1
ATOM 1349 C C . GLY A 1 172 ? -20.430 9.952 -11.602 1.00 84.19 172 GLY A C 1
ATOM 1350 O O . GLY A 1 172 ? -21.382 9.871 -12.380 1.00 84.19 172 GLY A O 1
ATOM 1351 N N . ILE A 1 173 ? -19.662 11.047 -11.510 1.00 84.12 173 ILE A N 1
ATOM 1352 C CA . ILE A 1 173 ? -19.794 12.232 -12.386 1.00 84.12 173 ILE A CA 1
ATOM 1353 C C . ILE A 1 173 ? -19.056 12.083 -13.723 1.00 84.12 173 ILE A C 1
ATOM 1355 O O . ILE A 1 173 ? -19.312 12.837 -14.660 1.00 84.12 173 ILE A O 1
ATOM 1359 N N . LEU A 1 174 ? -18.125 11.132 -13.812 1.00 85.31 174 LEU A N 1
ATOM 1360 C CA . LEU A 1 174 ? -17.270 10.957 -14.976 1.00 85.31 174 LEU A CA 1
ATOM 1361 C C . LEU A 1 174 ? -17.908 9.971 -15.954 1.00 85.31 174 LEU A C 1
ATOM 1363 O O . LEU A 1 174 ? -18.278 8.864 -15.572 1.00 85.31 174 LEU A O 1
ATOM 1367 N N . ASN A 1 175 ? -17.981 10.348 -17.228 1.00 88.94 175 ASN A N 1
ATOM 1368 C CA . ASN A 1 175 ? -18.376 9.452 -18.311 1.00 88.94 175 ASN A CA 1
ATOM 1369 C C . ASN A 1 175 ? -17.163 9.196 -19.207 1.00 88.94 175 ASN A C 1
ATOM 1371 O O . ASN A 1 175 ? -16.650 10.135 -19.817 1.00 88.94 175 ASN A O 1
ATOM 1375 N N . SER A 1 176 ? -16.732 7.938 -19.318 1.00 87.44 176 SER A N 1
ATOM 1376 C CA . SER A 1 176 ? -15.587 7.557 -20.154 1.00 87.44 176 SER A CA 1
ATOM 1377 C C . SER A 1 176 ? -15.954 6.472 -21.155 1.00 87.44 176 SER A C 1
ATOM 1379 O O . SER A 1 176 ? -16.708 5.546 -20.852 1.00 87.44 176 SER A O 1
ATOM 1381 N N . LYS A 1 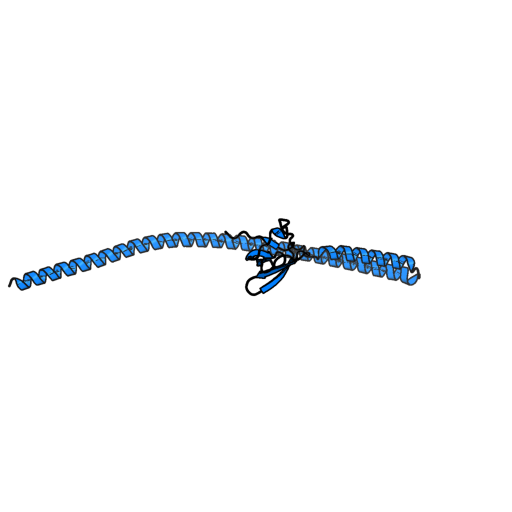177 ? -15.379 6.573 -22.356 1.00 89.38 177 LYS A N 1
ATOM 1382 C CA . LYS A 1 177 ? -15.478 5.553 -23.401 1.00 89.38 177 LYS A CA 1
ATOM 1383 C C . LYS A 1 177 ? -14.362 4.530 -23.213 1.00 89.38 177 LYS A C 1
ATOM 1385 O O . LYS A 1 177 ? -13.189 4.877 -23.303 1.00 89.38 177 LYS A O 1
ATOM 1390 N N . VAL A 1 178 ? -14.737 3.282 -22.975 1.00 85.75 178 VAL A N 1
ATOM 1391 C CA . VAL A 1 178 ? -13.839 2.179 -22.612 1.00 85.75 178 VAL A CA 1
ATOM 1392 C C . VAL A 1 178 ? -14.172 0.934 -23.431 1.00 85.75 178 VAL A C 1
ATOM 1394 O O . VAL A 1 178 ? -15.273 0.796 -23.965 1.00 85.75 178 VAL A O 1
ATOM 1397 N N . ASN A 1 179 ? -13.201 0.039 -23.599 1.00 86.75 179 ASN A N 1
ATOM 1398 C CA . ASN A 1 179 ? -13.381 -1.179 -24.386 1.00 86.75 179 ASN A CA 1
ATOM 1399 C C . ASN A 1 179 ? -13.829 -2.342 -23.487 1.00 86.75 179 ASN A C 1
ATOM 1401 O O . ASN A 1 179 ? -13.364 -2.445 -22.359 1.00 86.75 179 ASN A O 1
ATOM 1405 N N . ILE A 1 180 ? -14.642 -3.270 -23.999 1.00 82.00 180 ILE A N 1
ATOM 1406 C CA . ILE A 1 180 ? -15.053 -4.505 -23.298 1.00 82.00 180 ILE A CA 1
ATOM 1407 C C . ILE A 1 180 ? -13.869 -5.325 -22.773 1.00 82.00 180 ILE A C 1
ATOM 1409 O O . ILE A 1 180 ? -13.998 -6.056 -21.799 1.00 82.00 180 ILE A O 1
ATOM 1413 N N . ARG A 1 181 ? -12.699 -5.201 -23.410 1.00 81.38 181 ARG A N 1
ATOM 1414 C CA . ARG A 1 181 ? -11.458 -5.874 -23.001 1.00 81.38 181 ARG A CA 1
ATOM 1415 C C . ARG A 1 181 ? -10.804 -5.250 -21.775 1.00 81.38 181 ARG A C 1
ATOM 1417 O O . ARG A 1 181 ? -9.847 -5.820 -21.275 1.00 81.38 181 ARG A O 1
ATOM 1424 N N . ASP A 1 182 ? -11.268 -4.090 -21.345 1.00 80.06 182 ASP A N 1
ATOM 1425 C CA . ASP A 1 182 ? -10.754 -3.340 -20.203 1.00 80.06 182 ASP A CA 1
ATOM 1426 C C . ASP A 1 182 ? -11.804 -3.249 -19.082 1.00 80.06 182 ASP A C 1
ATOM 1428 O O . ASP A 1 182 ? -11.724 -2.396 -18.202 1.00 80.06 182 ASP A O 1
ATOM 1432 N N . LEU A 1 183 ? -12.814 -4.124 -19.130 1.00 81.75 183 LEU A N 1
ATOM 1433 C CA . LEU A 1 183 ? -13.932 -4.156 -18.198 1.00 81.75 183 LEU A CA 1
ATOM 1434 C C . LEU A 1 183 ? -14.043 -5.510 -17.503 1.00 81.75 183 LEU A C 1
ATOM 1436 O O . LEU A 1 183 ? -13.834 -6.562 -18.108 1.00 81.75 183 LEU A O 1
ATOM 1440 N N . GLU A 1 184 ? -14.432 -5.469 -16.236 1.00 84.50 184 GLU A N 1
ATOM 1441 C CA . GLU A 1 184 ? -14.797 -6.635 -15.437 1.00 84.50 184 GLU A CA 1
ATOM 1442 C C . GLU A 1 184 ? -16.182 -6.404 -14.830 1.00 84.50 184 GLU A C 1
ATOM 1444 O O . GLU A 1 184 ? -16.420 -5.368 -14.215 1.00 84.50 184 GLU A O 1
ATOM 1449 N N . ILE A 1 185 ? -17.118 -7.330 -15.043 1.00 83.75 185 ILE A N 1
ATOM 1450 C CA . ILE A 1 185 ? -18.466 -7.223 -14.469 1.00 83.75 185 ILE A CA 1
ATOM 1451 C C . ILE A 1 185 ? -18.367 -7.473 -12.965 1.00 83.75 185 ILE A C 1
ATOM 1453 O O . ILE A 1 185 ? -17.801 -8.483 -12.542 1.00 83.75 185 ILE A O 1
ATOM 1457 N N . ILE A 1 186 ? -18.911 -6.548 -12.181 1.00 82.19 186 ILE A N 1
ATOM 1458 C CA . ILE A 1 186 ? -19.053 -6.682 -10.736 1.00 82.19 186 ILE A CA 1
ATOM 1459 C C . ILE A 1 186 ? -20.499 -7.108 -10.503 1.00 82.19 186 ILE A C 1
ATOM 1461 O O . ILE A 1 186 ? -21.413 -6.354 -10.830 1.00 82.19 186 ILE A O 1
ATOM 1465 N N . ASP A 1 187 ? -20.703 -8.317 -9.986 1.00 64.50 187 ASP A N 1
ATOM 1466 C CA . ASP A 1 187 ? -22.007 -8.691 -9.438 1.00 64.50 187 ASP A CA 1
ATOM 1467 C C . ASP A 1 187 ? -22.154 -7.933 -8.114 1.00 64.50 187 ASP A C 1
ATOM 1469 O O . ASP A 1 187 ? -21.408 -8.185 -7.162 1.00 64.50 187 ASP A O 1
ATOM 1473 N N . GLU A 1 188 ? -23.039 -6.940 -8.086 1.00 53.16 188 GLU A N 1
ATOM 1474 C CA . GLU A 1 188 ? -23.504 -6.369 -6.823 1.00 53.16 188 GLU A CA 1
ATOM 1475 C C . GLU A 1 188 ? -24.436 -7.397 -6.151 1.00 53.16 188 GLU A C 1
ATOM 1477 O O . GLU A 1 188 ? -25.290 -7.961 -6.839 1.00 53.16 188 GLU A O 1
ATOM 1482 N N . PRO A 1 189 ? -24.259 -7.695 -4.851 1.00 41.12 189 PRO A N 1
ATOM 1483 C CA . PRO A 1 189 ? -25.225 -8.4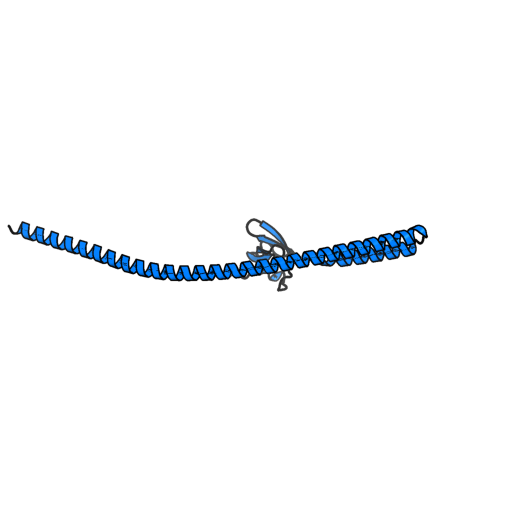70 -4.074 1.00 41.12 189 PRO A CA 1
ATOM 1484 C C . PRO A 1 189 ? -26.532 -7.706 -3.827 1.00 41.12 189 PRO A C 1
ATOM 1486 O O . PRO A 1 189 ? -26.493 -6.455 -3.759 1.00 41.12 189 PRO A O 1
#

Secondary structure (DSSP, 8-state):
-HHHHHHHHHHHHHHHHHHHHHHHHHHHHHHHHHHHHHHHHHHHHHHHHHHHHHHHHHHHHHHHHHHHHHHHHHHHHHHHHHHHHHHHHHHHHHHHHHTTT-HHHHHHHHHHHHHHHHHHHGGGS--PPPPSS---GGG--TT-EEEETTTTEEEEE-SPPPTTSEEEEEETTEEEEEEGGGEEE----

Sequence (189 aa):
PDYIIEDAKSHIDSDNEQFEDVLSEIERQRIQIEKDQETIAVYKSQIKSLKRDYELKTEKLNEQRDKILNKAREEAVDILKEAKETADEAIKTINKYGKSGNTREMEKSRSNVGAKLKKNQVGSSIKAAKPKKAYKPSDFKLGTGVKVLSMNLNGTVASLPNAAGNLTVKMGILNSKVNIRDLEIIDEP

Radius of gyration: 38.92 Å; chains: 1; bounding box: 94×29×113 Å

pLDDT: mean 81.18, std 12.84, range [41.12, 97.25]

InterPro domains:
  IPR046893 MutS2 and Smr-associated SH3 domain [PF20297] (146-183)

Organism: NCBI:txid408170

Foldseek 3Di:
DVVVVVVVVVVVVVVVVVVVVVVVVVVVVVVVVVVVVVVVVVVVVVVVVVVVVVVVVVVVVVVVVVVVVVVVVVVVVVVVVVVVVLVVVVVVCCVVCVVVVPVVVVVVSVVVVVVVVVVVVVVPPPPQDWEPDQDDLVVADFQFWKAQRNVRAIFTFHAGADPQQWGWTDRPPDIDIDGSRRIDTDDDD